Protein AF-A0A9X9SJI1-F1 (afdb_monomer_lite)

Structure (mmCIF, N/CA/C/O backbone):
data_AF-A0A9X9SJI1-F1
#
_entry.id   AF-A0A9X9SJI1-F1
#
loop_
_atom_site.group_PDB
_atom_site.id
_atom_site.type_symbol
_atom_site.label_atom_id
_atom_site.label_alt_id
_atom_site.label_comp_id
_atom_site.label_asym_id
_atom_site.label_entity_id
_atom_site.label_seq_id
_atom_site.pdbx_PDB_ins_code
_atom_site.Cartn_x
_atom_site.Cartn_y
_atom_site.Cartn_z
_atom_site.occupancy
_atom_site.B_iso_or_equiv
_atom_site.auth_seq_id
_atom_site.auth_comp_id
_atom_site.auth_asym_id
_atom_site.auth_atom_id
_atom_site.pdbx_PDB_model_num
ATOM 1 N N . MET A 1 1 ? -26.658 -1.418 5.200 1.00 47.97 1 MET A N 1
ATOM 2 C CA . MET A 1 1 ? -25.558 -1.871 6.078 1.00 47.97 1 MET A CA 1
ATOM 3 C C . MET A 1 1 ? -25.460 -0.944 7.272 1.00 47.97 1 MET A C 1
ATOM 5 O O . MET A 1 1 ? -25.385 0.266 7.085 1.00 47.97 1 MET A O 1
ATOM 9 N N . GLN A 1 2 ? -25.504 -1.499 8.479 1.00 49.06 2 GLN A N 1
ATOM 10 C CA . GLN A 1 2 ? -25.330 -0.760 9.727 1.00 49.06 2 GLN A CA 1
ATOM 11 C C . GLN A 1 2 ? -23.817 -0.600 9.954 1.00 49.06 2 GLN A C 1
ATOM 13 O O . GLN A 1 2 ? -23.117 -1.584 10.154 1.00 49.06 2 GLN A O 1
ATOM 18 N N . LYS A 1 3 ? -23.286 0.622 9.805 1.00 64.31 3 LYS A N 1
ATOM 19 C CA . LYS A 1 3 ? -21.830 0.906 9.805 1.00 64.31 3 LYS A CA 1
ATOM 20 C C . LYS A 1 3 ? -21.277 1.299 11.188 1.00 64.31 3 LYS A C 1
ATOM 22 O O . LYS A 1 3 ? -20.188 1.856 11.298 1.00 64.31 3 LYS A O 1
ATOM 27 N N . GLY A 1 4 ? -22.047 1.041 12.241 1.00 68.75 4 GLY A N 1
ATOM 28 C CA . GLY A 1 4 ? -21.739 1.417 13.616 1.00 68.75 4 GLY A CA 1
ATOM 29 C C . GLY A 1 4 ? -22.761 0.831 14.581 1.00 68.75 4 GLY A C 1
ATOM 30 O O . GLY A 1 4 ? -23.809 0.336 14.162 1.00 68.75 4 GLY A O 1
ATOM 31 N N . PHE A 1 5 ? -22.447 0.891 15.867 1.00 75.81 5 PHE A N 1
ATOM 32 C CA . PHE A 1 5 ? -23.329 0.445 16.939 1.00 75.81 5 PHE A CA 1
ATOM 33 C C . PHE A 1 5 ? -23.325 1.460 18.081 1.00 75.81 5 PHE A C 1
ATOM 35 O O . PHE A 1 5 ? -22.399 2.262 18.234 1.00 75.81 5 PHE A O 1
ATOM 42 N N . THR A 1 6 ? -24.375 1.407 18.891 1.00 76.38 6 THR A N 1
ATOM 43 C CA . THR A 1 6 ? -24.543 2.249 20.072 1.00 76.38 6 THR A CA 1
ATOM 44 C C . THR A 1 6 ? -24.959 1.361 21.227 1.00 76.38 6 THR A C 1
ATOM 46 O O . THR A 1 6 ? -25.867 0.544 21.081 1.00 76.38 6 THR A O 1
ATOM 49 N N . TYR A 1 7 ? -24.298 1.531 22.366 1.00 75.69 7 TYR A N 1
ATOM 50 C CA . TYR A 1 7 ? -24.696 0.909 23.618 1.00 75.69 7 TYR A CA 1
ATOM 51 C C . TYR A 1 7 ? -25.222 1.979 24.565 1.00 75.69 7 TYR A C 1
ATOM 53 O O . TYR A 1 7 ? -24.659 3.069 24.651 1.00 75.69 7 TYR A O 1
ATOM 61 N N . PHE A 1 8 ? -26.286 1.643 25.287 1.00 78.25 8 PHE A N 1
ATOM 62 C CA . PHE A 1 8 ? -26.723 2.390 26.457 1.00 78.25 8 PHE A CA 1
ATOM 63 C C . PHE A 1 8 ? -26.203 1.636 27.674 1.00 78.25 8 PHE A C 1
ATOM 65 O O . PHE A 1 8 ? -26.562 0.482 27.887 1.00 78.25 8 PHE A O 1
ATOM 72 N N . VAL A 1 9 ? -25.300 2.269 28.411 1.00 83.00 9 VAL A N 1
ATOM 73 C CA . VAL A 1 9 ? -24.585 1.681 29.546 1.00 83.00 9 VAL A CA 1
ATOM 74 C C . VAL A 1 9 ? -24.837 2.571 30.753 1.00 83.00 9 VAL A C 1
ATOM 76 O O . VAL A 1 9 ? -24.982 3.785 30.594 1.00 83.00 9 VAL A O 1
ATOM 79 N N . ASP A 1 10 ? -24.909 1.977 31.941 1.00 86.38 10 ASP A N 1
ATOM 80 C CA . ASP A 1 10 ? -25.084 2.728 33.180 1.00 86.38 10 ASP A CA 1
ATOM 81 C C . ASP A 1 10 ? -23.924 3.737 33.357 1.00 86.38 10 ASP A C 1
ATOM 83 O O . ASP A 1 10 ? -22.761 3.330 33.441 1.00 86.38 10 ASP A O 1
ATOM 87 N N . PRO A 1 11 ? -24.206 5.055 33.406 1.00 84.50 11 PRO A N 1
ATOM 88 C CA . PRO A 1 11 ? -23.174 6.085 33.515 1.00 84.50 11 PRO A CA 1
ATOM 89 C C . PRO A 1 11 ? -22.473 6.092 34.883 1.00 84.50 11 PRO A C 1
ATOM 91 O O . PRO A 1 11 ? -21.466 6.780 35.057 1.00 84.50 11 PRO A O 1
ATOM 94 N N . SER A 1 12 ? -22.994 5.353 35.869 1.00 89.31 12 SER A N 1
ATOM 95 C CA . SER A 1 12 ? -22.342 5.154 37.161 1.00 89.31 12 SER A CA 1
ATOM 96 C C . SER A 1 12 ? -21.184 4.159 37.095 1.00 89.31 12 SER A C 1
ATOM 98 O O . SER A 1 12 ? -20.347 4.181 37.997 1.00 89.31 12 SER A O 1
ATOM 100 N N . LEU A 1 13 ? -21.072 3.352 36.036 1.00 92.00 13 LEU A N 1
ATOM 101 C CA . LEU A 1 13 ? -19.957 2.432 35.826 1.00 92.00 13 LEU A CA 1
ATOM 102 C C . LEU A 1 13 ? -18.754 3.142 35.201 1.00 92.00 13 LEU A C 1
ATOM 104 O O . LEU A 1 13 ? -18.867 4.162 34.519 1.00 92.00 13 LEU A O 1
ATOM 108 N N . THR A 1 14 ? -17.574 2.585 35.430 1.00 93.00 14 THR A N 1
ATOM 109 C CA . THR A 1 14 ? -16.367 2.857 34.644 1.00 93.00 14 THR A CA 1
ATOM 110 C C . THR A 1 14 ? -16.346 2.012 33.373 1.00 93.00 14 THR A C 1
ATOM 112 O O . THR A 1 14 ? -17.019 0.983 33.282 1.00 93.00 14 THR A O 1
ATOM 115 N N . TRP A 1 15 ? -15.547 2.403 32.376 1.00 89.12 15 TRP A N 1
ATOM 116 C CA . TRP A 1 15 ? -15.376 1.586 31.168 1.00 89.12 15 TRP A CA 1
ATOM 117 C C . TRP A 1 15 ? -14.847 0.182 31.465 1.00 89.12 15 TRP A C 1
ATOM 119 O O . TRP A 1 15 ? -15.203 -0.755 30.751 1.00 89.12 15 TRP A O 1
ATOM 129 N N . LYS A 1 16 ? -14.019 0.023 32.504 1.00 92.69 16 LYS A N 1
ATOM 130 C CA . LYS A 1 16 ? -13.564 -1.291 32.962 1.00 92.69 16 LYS A CA 1
ATOM 131 C C . LYS A 1 16 ? -14.721 -2.133 33.496 1.00 92.69 16 LYS A C 1
ATOM 133 O O . LYS A 1 16 ? -14.910 -3.245 33.013 1.00 92.69 16 LYS A O 1
ATOM 138 N N . GLU A 1 17 ? -15.501 -1.592 34.430 1.00 94.56 17 GLU A N 1
ATOM 139 C CA . GLU A 1 17 ? -16.652 -2.290 35.021 1.00 94.56 17 GLU A CA 1
ATOM 140 C C . GLU A 1 17 ? -17.672 -2.671 33.941 1.00 94.56 17 GLU A C 1
ATOM 142 O O . GLU A 1 17 ? -18.094 -3.818 33.871 1.00 94.56 17 GLU A O 1
ATOM 147 N N . ALA A 1 18 ? -17.976 -1.764 33.008 1.00 90.69 18 ALA A N 1
ATOM 148 C CA . ALA A 1 18 ? -18.882 -2.058 31.901 1.00 90.69 18 ALA A CA 1
ATOM 149 C C . ALA A 1 18 ? -18.399 -3.233 31.025 1.00 90.69 18 ALA A C 1
ATOM 151 O O . ALA A 1 18 ? -19.201 -4.075 30.624 1.00 90.69 18 ALA A O 1
ATOM 152 N N . LYS A 1 19 ? -17.091 -3.317 30.727 1.00 90.50 19 LYS A N 1
ATOM 153 C CA . LYS A 1 19 ? -16.502 -4.445 29.975 1.00 90.50 19 LYS A CA 1
ATOM 154 C C . LYS A 1 19 ? -16.572 -5.752 30.767 1.00 90.50 19 LYS A C 1
ATOM 156 O O . LYS A 1 19 ? -16.867 -6.793 30.185 1.00 90.50 19 LYS A O 1
ATOM 161 N N . GLU A 1 20 ? -16.315 -5.698 32.073 1.00 93.50 20 GLU A N 1
ATOM 162 C CA 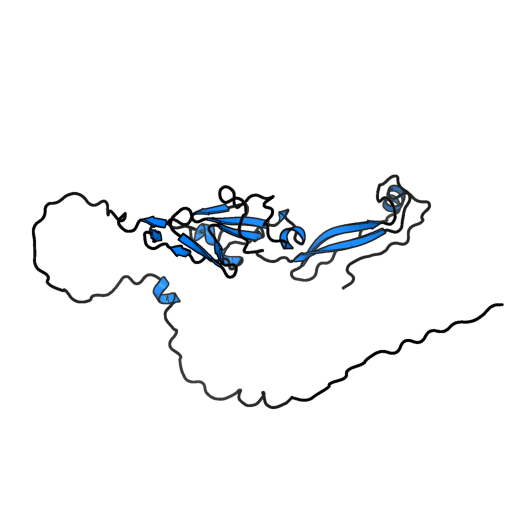. GLU A 1 20 ? -16.415 -6.850 32.979 1.00 93.50 20 GLU A CA 1
ATOM 163 C C . GLU A 1 20 ? -17.864 -7.351 33.111 1.00 93.50 20 GLU A C 1
ATOM 165 O O . GLU A 1 20 ? -18.088 -8.558 33.190 1.00 93.50 20 GLU A O 1
ATOM 170 N N . GLU A 1 21 ? -18.850 -6.455 33.017 1.00 92.00 21 GLU A N 1
ATOM 171 C CA . GLU A 1 21 ? -20.283 -6.779 32.967 1.00 92.00 21 GLU A CA 1
ATOM 172 C C . GLU A 1 21 ? -20.773 -7.255 31.584 1.00 92.00 21 GLU A C 1
ATOM 174 O O . GLU A 1 21 ? -21.951 -7.566 31.405 1.00 92.00 21 GLU A O 1
ATOM 179 N N . GLY A 1 22 ? -19.874 -7.374 30.601 1.00 87.81 22 GLY A N 1
ATOM 180 C CA . GLY A 1 22 ? -20.165 -7.982 29.300 1.00 87.81 22 GLY A CA 1
ATOM 181 C C . GLY A 1 22 ? -20.305 -7.002 28.135 1.00 87.81 22 GLY A C 1
ATOM 182 O O . GLY A 1 22 ? -20.659 -7.428 27.030 1.00 87.81 22 GLY A O 1
ATOM 183 N N . LEU A 1 23 ? -19.992 -5.714 28.324 1.00 88.06 23 LEU A N 1
ATOM 184 C CA . LEU A 1 23 ? -19.880 -4.770 27.214 1.00 88.06 23 LEU A CA 1
ATOM 185 C C . LEU A 1 23 ? -18.747 -5.203 26.276 1.00 88.06 23 LEU A C 1
ATOM 187 O O . LEU A 1 23 ? -17.562 -5.019 26.556 1.00 88.06 23 LEU A O 1
ATOM 191 N N . THR A 1 24 ? -19.120 -5.744 25.122 1.00 86.50 24 THR A N 1
ATOM 192 C CA . THR A 1 24 ? -18.182 -6.218 24.102 1.00 86.50 24 THR A CA 1
ATOM 193 C C . THR A 1 24 ? -18.410 -5.487 22.788 1.00 86.50 24 THR A C 1
ATOM 195 O O . THR A 1 24 ? -19.523 -5.076 22.459 1.00 86.50 24 THR A O 1
ATOM 198 N N . SER A 1 25 ? -17.345 -5.284 22.013 1.00 85.00 25 SER A N 1
ATOM 199 C CA . SER A 1 25 ? -17.510 -4.794 20.641 1.00 85.00 25 SER A CA 1
ATOM 200 C C . SER A 1 25 ? -18.155 -5.894 19.792 1.00 85.00 25 SER A C 1
ATOM 202 O O . SER A 1 25 ? -17.766 -7.055 19.931 1.00 85.00 25 SER A O 1
ATOM 204 N N . PRO A 1 26 ? -19.115 -5.567 18.913 1.00 86.00 26 PRO A N 1
ATOM 205 C CA . PRO A 1 26 ? -19.718 -6.556 18.041 1.00 86.00 26 PRO A CA 1
ATOM 206 C C . PRO A 1 26 ? -18.674 -7.122 17.079 1.00 86.00 26 PRO A C 1
ATOM 208 O O . PRO A 1 26 ? -17.704 -6.453 16.702 1.00 86.00 26 PRO A O 1
ATOM 211 N N . VAL A 1 27 ? -18.905 -8.365 16.663 1.00 87.62 27 VAL A N 1
ATOM 212 C CA . VAL A 1 27 ? -18.083 -9.028 15.652 1.00 87.62 27 VAL A CA 1
ATOM 213 C C . VAL A 1 27 ? -18.397 -8.398 14.290 1.00 87.62 27 VAL A C 1
ATOM 215 O O . VAL A 1 27 ? -19.553 -8.426 13.864 1.00 87.62 27 VAL A O 1
ATOM 218 N N . PRO A 1 28 ? -17.410 -7.807 13.601 1.00 87.12 28 PRO A N 1
ATOM 219 C CA . PRO A 1 28 ? -17.638 -7.186 12.307 1.00 87.12 28 PRO A CA 1
ATOM 220 C C . PRO A 1 28 ? -17.861 -8.252 11.230 1.00 87.12 28 PRO A C 1
ATOM 222 O O . PRO A 1 28 ? -17.154 -9.257 11.180 1.00 87.12 28 PRO A O 1
ATOM 225 N N . VAL A 1 29 ? -18.809 -7.996 10.330 1.00 86.19 29 VAL A N 1
ATOM 226 C CA . VAL A 1 29 ? -19.064 -8.821 9.142 1.00 86.19 29 VAL A CA 1
ATOM 227 C C . VAL A 1 29 ? -18.859 -7.925 7.918 1.00 86.19 29 VAL A C 1
ATOM 229 O O . VAL A 1 29 ? -19.766 -7.160 7.585 1.00 86.19 29 VAL A O 1
ATOM 232 N N . PRO A 1 30 ? -17.653 -7.901 7.318 1.00 84.31 30 PRO A N 1
ATOM 233 C CA . PRO A 1 30 ? -17.412 -7.118 6.114 1.00 84.31 30 PRO A CA 1
ATOM 234 C C . PRO A 1 30 ? -18.152 -7.719 4.914 1.00 84.31 30 PRO A C 1
ATOM 236 O O . PRO A 1 30 ? -18.283 -8.938 4.812 1.00 84.31 30 PRO A O 1
ATOM 239 N N . ASP A 1 31 ? -18.588 -6.858 3.997 1.00 84.69 31 ASP A N 1
ATOM 240 C CA . ASP A 1 31 ? -19.078 -7.288 2.688 1.00 84.69 31 ASP A CA 1
ATOM 241 C C . ASP A 1 31 ? -17.935 -7.796 1.803 1.00 84.69 31 ASP A C 1
ATOM 243 O O . ASP A 1 31 ? -16.755 -7.509 2.039 1.00 84.69 31 ASP A O 1
ATOM 247 N N . ASP A 1 32 ? -18.299 -8.481 0.720 1.00 84.12 32 ASP A N 1
ATOM 248 C CA . ASP A 1 32 ? -17.353 -8.889 -0.311 1.00 84.12 32 ASP A CA 1
ATOM 249 C C . ASP A 1 32 ? -16.552 -7.684 -0.824 1.00 84.12 32 ASP A C 1
ATOM 251 O O . ASP A 1 32 ? -17.091 -6.621 -1.136 1.00 84.12 32 ASP A O 1
ATOM 255 N N . ASN A 1 33 ? -15.242 -7.875 -0.961 1.00 84.44 33 ASN A N 1
ATOM 256 C CA . ASN A 1 33 ? -14.257 -6.857 -1.340 1.00 84.44 33 ASN A CA 1
ATOM 257 C C . ASN A 1 33 ? -13.943 -5.785 -0.286 1.00 84.44 33 ASN A C 1
ATOM 259 O O . ASN A 1 33 ? -13.174 -4.857 -0.569 1.00 84.44 33 ASN A O 1
ATOM 263 N N . TYR A 1 34 ? -14.481 -5.913 0.925 1.00 87.31 34 TYR A N 1
ATOM 264 C CA . TYR A 1 34 ? -14.137 -5.066 2.058 1.00 87.31 34 TYR A CA 1
ATOM 265 C C . TYR A 1 34 ? -13.522 -5.885 3.187 1.00 87.31 34 TYR A C 1
ATOM 267 O O . TYR A 1 34 ? -13.687 -7.097 3.296 1.00 87.31 34 TYR A O 1
ATOM 275 N N . GLU A 1 35 ? -12.768 -5.211 4.041 1.00 88.31 35 GLU A N 1
ATOM 276 C CA . GLU A 1 35 ? -12.213 -5.800 5.247 1.00 88.31 35 GLU A CA 1
ATOM 277 C C . GLU A 1 35 ? -12.355 -4.836 6.411 1.00 88.31 35 GLU A C 1
ATOM 279 O O . GLU A 1 35 ? -12.146 -3.628 6.276 1.00 88.31 35 GLU A O 1
ATOM 284 N N . PHE A 1 36 ? -12.729 -5.379 7.565 1.00 89.38 36 PHE A N 1
ATOM 285 C CA . PHE A 1 36 ? -12.733 -4.618 8.800 1.00 89.38 36 PHE A CA 1
ATOM 286 C C . PHE A 1 36 ? -11.295 -4.312 9.219 1.00 89.38 36 PHE A C 1
ATOM 288 O O . PHE A 1 36 ? -10.439 -5.201 9.217 1.00 89.38 36 PHE A O 1
ATOM 295 N N . ILE A 1 37 ? -11.047 -3.056 9.578 1.00 87.81 37 ILE A N 1
ATOM 296 C CA . ILE A 1 37 ? -9.753 -2.586 10.069 1.00 87.81 37 ILE A CA 1
ATOM 297 C C . ILE A 1 37 ? -9.813 -2.484 11.592 1.00 87.81 37 ILE A C 1
ATOM 299 O O . ILE A 1 37 ? -9.087 -3.186 12.291 1.00 87.81 37 ILE A O 1
ATOM 303 N N . GLU A 1 38 ? -10.687 -1.619 12.108 1.00 87.75 38 GLU A N 1
ATOM 304 C CA . GLU A 1 38 ? -10.787 -1.314 13.535 1.00 87.75 38 GLU A CA 1
ATOM 305 C C . GLU A 1 38 ? -12.102 -0.594 13.873 1.00 87.75 38 GLU A C 1
ATOM 307 O O . GLU A 1 38 ? -12.793 -0.064 12.998 1.00 87.75 38 GLU A O 1
ATOM 312 N N . TRP A 1 39 ? -12.421 -0.536 15.166 1.00 86.44 39 TRP A N 1
ATOM 313 C CA . TRP A 1 39 ? -13.441 0.361 15.700 1.00 86.44 39 TRP A CA 1
ATOM 314 C C . TRP A 1 39 ? -12.785 1.686 16.081 1.00 86.44 39 TRP A C 1
ATOM 316 O O . TRP A 1 39 ? -11.820 1.702 16.841 1.00 86.44 39 TRP A O 1
ATOM 326 N N . ARG A 1 40 ? -13.314 2.798 15.567 1.00 84.50 40 ARG A N 1
ATOM 327 C CA . ARG A 1 40 ? -12.852 4.150 15.894 1.00 84.50 40 ARG A CA 1
ATOM 328 C C . ARG A 1 40 ? -13.838 4.795 16.869 1.00 84.50 40 ARG A C 1
ATOM 330 O O . ARG A 1 40 ? -14.960 5.100 16.448 1.00 84.50 40 ARG A O 1
ATOM 337 N N . PRO A 1 41 ? -13.467 4.972 18.151 1.00 82.81 41 PRO A N 1
ATOM 338 C CA . PRO A 1 41 ? -14.341 5.598 19.129 1.00 82.81 41 PRO A CA 1
ATOM 339 C C . PRO A 1 41 ? -14.405 7.110 18.901 1.00 82.81 41 PRO A C 1
ATOM 341 O O . PRO A 1 41 ? -13.388 7.781 18.731 1.00 82.81 41 PRO A O 1
ATOM 344 N N . VAL A 1 42 ? -15.618 7.650 18.939 1.00 82.00 42 VAL A N 1
ATOM 345 C CA . VAL A 1 42 ? -15.903 9.081 19.040 1.00 82.00 42 VAL A CA 1
ATOM 346 C C . VAL A 1 42 ? -16.685 9.279 20.331 1.00 82.00 42 VAL A C 1
ATOM 348 O O . VAL A 1 42 ? -17.849 8.885 20.418 1.00 82.00 42 VAL A O 1
ATOM 351 N N . SER A 1 43 ? -16.037 9.853 21.342 1.00 79.19 43 SER A N 1
ATOM 352 C CA . SER A 1 43 ? -16.588 9.986 22.694 1.00 79.19 43 SER A CA 1
ATOM 353 C C . SER A 1 43 ? -16.777 11.446 23.085 1.00 79.19 43 SER A C 1
ATOM 355 O O . SER A 1 43 ? -15.904 12.281 22.855 1.00 79.19 43 SER A O 1
ATOM 357 N N . ILE A 1 44 ? -17.896 11.747 23.743 1.00 77.75 44 ILE A N 1
ATOM 358 C CA . ILE A 1 44 ? -18.093 12.990 24.498 1.00 77.75 44 ILE A CA 1
ATOM 359 C C . ILE A 1 44 ? -17.609 12.708 25.926 1.00 77.75 44 ILE A C 1
ATOM 361 O O . ILE A 1 44 ? -18.401 12.468 26.832 1.00 77.75 44 ILE A O 1
ATOM 365 N N . GLY A 1 45 ? -16.288 12.626 26.092 1.00 77.25 45 GLY A N 1
ATOM 366 C CA . GLY A 1 45 ? -15.625 12.181 27.320 1.00 77.25 45 GLY A CA 1
ATOM 367 C C . GLY A 1 45 ? -14.369 11.365 27.016 1.00 77.25 45 GLY A C 1
ATOM 368 O O . GLY A 1 45 ? -13.959 11.249 25.861 1.00 77.25 45 GLY A O 1
ATOM 369 N N . LYS A 1 46 ? -13.746 10.797 28.049 1.00 81.56 46 LYS A N 1
ATOM 370 C CA . LYS A 1 46 ? -12.592 9.906 27.886 1.00 81.56 46 LYS A CA 1
ATOM 371 C C . LYS A 1 46 ? -13.036 8.446 27.779 1.00 81.56 46 LYS A C 1
ATOM 373 O O . LYS A 1 46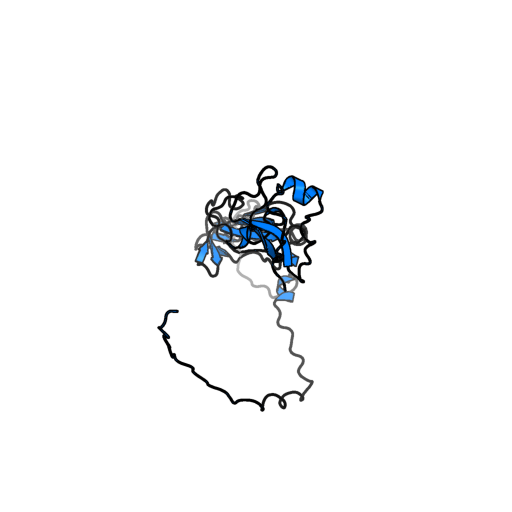 ? -13.985 8.024 28.441 1.00 81.56 46 LYS A O 1
ATOM 378 N N . PHE A 1 47 ? -12.317 7.683 26.961 1.00 81.38 47 PHE A N 1
ATOM 379 C CA . PHE A 1 47 ? -12.516 6.246 26.744 1.00 81.38 47 PHE A CA 1
ATOM 380 C C . PHE A 1 47 ? -11.372 5.441 27.385 1.00 81.38 47 PHE A C 1
ATOM 382 O O . PHE A 1 47 ? -10.704 4.638 26.739 1.00 81.38 47 PHE A O 1
ATOM 389 N N . GLU A 1 48 ? -11.093 5.725 28.656 1.00 87.44 48 GLU A N 1
ATOM 390 C CA . GLU A 1 48 ? -10.051 5.065 29.449 1.00 87.44 48 GLU A CA 1
ATOM 391 C C . GLU A 1 48 ? -10.704 4.201 30.531 1.00 87.44 48 GLU A C 1
ATOM 393 O O . GLU A 1 48 ? -11.759 4.549 31.053 1.00 87.44 48 GLU A O 1
ATOM 398 N N . ASP A 1 49 ? -10.078 3.084 30.895 1.00 88.31 49 ASP A N 1
ATOM 399 C CA . ASP A 1 49 ? -10.671 2.067 31.776 1.00 88.31 49 ASP A CA 1
ATOM 400 C C . ASP A 1 49 ? -11.154 2.602 33.138 1.00 88.31 49 ASP A C 1
ATOM 402 O O . ASP A 1 49 ? -12.153 2.112 33.657 1.00 88.31 49 ASP A O 1
ATOM 406 N N . GLY A 1 50 ? -10.474 3.604 33.706 1.00 90.81 50 GLY A N 1
ATOM 407 C CA . GLY A 1 50 ? -10.837 4.214 34.993 1.00 90.81 50 GLY A CA 1
ATOM 408 C C . GLY A 1 50 ? -11.856 5.355 34.908 1.00 90.81 50 GLY A C 1
ATOM 409 O O . GLY A 1 50 ? -12.294 5.858 35.940 1.00 90.81 50 GLY A O 1
ATOM 410 N N . GLU A 1 51 ? -12.225 5.782 33.703 1.00 90.06 51 GLU A N 1
ATOM 411 C CA . GLU A 1 51 ? -13.147 6.894 33.486 1.00 90.06 51 GLU A CA 1
ATOM 412 C C . GLU A 1 51 ? -14.593 6.389 33.467 1.00 90.06 51 GLU A C 1
ATOM 414 O O . GLU A 1 51 ? -14.870 5.254 33.061 1.00 90.06 51 GLU A O 1
ATOM 419 N N . LYS A 1 52 ? -15.528 7.235 33.915 1.00 90.69 52 LYS A N 1
ATOM 420 C CA . LYS A 1 52 ? -16.959 6.911 33.867 1.00 90.69 52 LYS A CA 1
ATOM 421 C C . LYS A 1 52 ? -17.428 6.758 32.427 1.00 90.69 52 LYS A C 1
ATOM 423 O O . LYS A 1 52 ? -16.958 7.459 31.524 1.00 90.69 52 LYS A O 1
ATOM 428 N N . VAL A 1 53 ? -18.376 5.847 32.225 1.00 87.56 53 VAL A N 1
ATOM 429 C CA . VAL A 1 53 ? -18.952 5.620 30.906 1.00 87.56 53 VAL A CA 1
ATOM 430 C C . VAL A 1 53 ? -19.614 6.905 30.420 1.00 87.56 53 VAL A C 1
ATOM 432 O O . VAL A 1 53 ? -20.423 7.530 31.103 1.00 87.56 53 VAL A O 1
ATOM 435 N N . SER A 1 54 ? -19.232 7.309 29.216 1.00 84.06 54 SER A N 1
ATOM 436 C CA . SER A 1 54 ? -19.727 8.505 28.546 1.00 84.06 54 SER A CA 1
ATOM 437 C C . SER A 1 54 ? -20.304 8.146 27.183 1.00 84.06 54 SER A C 1
ATOM 439 O O . SER A 1 54 ? -20.084 7.049 26.660 1.00 84.06 54 SER A O 1
ATOM 441 N N . THR A 1 55 ? -21.046 9.080 26.584 1.00 81.50 55 THR A N 1
ATOM 442 C CA . THR A 1 55 ? -21.614 8.868 25.247 1.00 81.50 55 THR A CA 1
ATOM 443 C C . THR A 1 55 ? -20.483 8.618 24.256 1.00 81.50 55 THR A C 1
ATOM 445 O O . THR A 1 55 ? -19.683 9.512 23.985 1.00 81.50 55 THR A O 1
ATOM 448 N N . THR A 1 56 ? -20.422 7.397 23.725 1.00 80.06 56 THR A N 1
ATOM 449 C CA . THR A 1 56 ? -19.401 6.962 22.770 1.00 80.06 56 THR A CA 1
ATOM 450 C C . THR A 1 56 ? -20.057 6.282 21.585 1.00 80.06 56 THR A C 1
ATOM 452 O O . THR A 1 56 ? -20.835 5.342 21.741 1.00 80.06 56 THR A O 1
ATOM 455 N N . ILE A 1 57 ? -19.709 6.743 20.390 1.00 80.81 57 ILE A N 1
ATOM 456 C CA . ILE A 1 57 ? -20.078 6.118 19.127 1.00 80.81 57 ILE A CA 1
ATOM 457 C C . ILE A 1 57 ? -18.841 5.402 18.606 1.00 80.81 57 ILE A C 1
ATOM 459 O O . ILE A 1 57 ? -17.818 6.030 18.350 1.00 80.81 57 ILE A O 1
ATOM 463 N N . ASN A 1 58 ? -18.935 4.089 18.426 1.00 82.44 58 ASN A N 1
ATOM 464 C CA . ASN A 1 58 ? -17.881 3.319 17.779 1.00 82.44 58 ASN A CA 1
ATOM 465 C C . ASN A 1 58 ? -18.226 3.160 16.300 1.00 82.44 58 ASN A C 1
ATOM 467 O O . ASN A 1 58 ? -19.212 2.510 15.939 1.00 82.44 58 ASN A O 1
ATOM 471 N N . LEU A 1 59 ? -17.417 3.776 15.441 1.00 84.25 59 LEU A N 1
ATOM 472 C CA . LEU A 1 59 ? -17.573 3.699 13.993 1.00 84.25 59 LEU A CA 1
ATOM 473 C C . LEU A 1 59 ? -16.678 2.597 13.435 1.00 84.25 59 LEU A C 1
ATOM 475 O O . LEU A 1 59 ? -15.496 2.525 13.774 1.00 84.25 59 LEU A O 1
ATOM 479 N N . ALA A 1 60 ? -17.228 1.742 12.575 1.00 85.50 60 ALA A N 1
ATOM 480 C CA . ALA A 1 60 ? -16.434 0.717 11.911 1.00 85.50 60 ALA A CA 1
ATOM 481 C C . ALA A 1 60 ? -15.577 1.357 10.816 1.00 85.50 60 ALA A C 1
ATOM 483 O O . ALA A 1 60 ? -16.107 1.997 9.903 1.00 85.50 60 ALA A O 1
ATOM 484 N N . ALA A 1 61 ? -14.265 1.147 10.868 1.00 85.56 61 ALA A N 1
ATOM 485 C CA . ALA A 1 61 ? -13.380 1.447 9.756 1.00 85.56 61 ALA A CA 1
ATOM 486 C C . ALA A 1 61 ? -13.269 0.218 8.848 1.00 85.56 61 ALA A C 1
ATOM 488 O O . ALA A 1 61 ? -12.849 -0.854 9.286 1.00 85.56 61 ALA A O 1
ATOM 489 N N . PHE A 1 62 ? -13.624 0.392 7.576 1.00 85.56 62 PHE A N 1
ATOM 490 C CA . PHE A 1 62 ? -13.465 -0.623 6.540 1.00 85.56 62 PHE A CA 1
ATOM 491 C C . PHE A 1 62 ? -12.515 -0.122 5.457 1.00 85.56 62 PHE A C 1
ATOM 493 O O . PHE A 1 62 ? -12.633 1.019 5.011 1.00 85.56 62 PHE A O 1
ATOM 500 N N . GLY A 1 63 ? -11.616 -0.998 5.017 1.00 84.00 63 GLY A N 1
ATOM 501 C CA . GLY A 1 63 ? -10.815 -0.815 3.810 1.00 84.00 63 GLY A CA 1
ATOM 502 C C . GLY A 1 63 ? -11.340 -1.702 2.688 1.00 84.00 63 GLY A C 1
ATOM 503 O O . GLY A 1 63 ? -12.049 -2.673 2.944 1.00 84.00 63 GLY A O 1
ATOM 504 N N . SER A 1 64 ? -10.989 -1.399 1.439 1.00 83.88 64 SER A N 1
ATOM 505 C CA . SER A 1 64 ? -11.158 -2.380 0.360 1.00 83.88 64 SER A CA 1
ATOM 506 C C . SER A 1 64 ? -10.063 -3.446 0.416 1.00 83.88 64 SER A C 1
ATOM 508 O O . SER A 1 64 ? -8.941 -3.185 0.860 1.00 83.88 64 SER A O 1
ATOM 510 N N . THR A 1 65 ? -10.374 -4.624 -0.116 1.00 88.12 65 THR A N 1
ATOM 511 C CA . THR A 1 65 ? -9.426 -5.718 -0.353 1.00 88.12 65 THR A CA 1
ATOM 512 C C . THR A 1 65 ? -8.737 -5.595 -1.715 1.00 88.12 65 THR A C 1
ATOM 514 O O . THR A 1 65 ? -8.378 -6.615 -2.310 1.00 88.12 65 THR A O 1
ATOM 517 N N . ALA A 1 66 ? -8.610 -4.373 -2.247 1.00 89.75 66 ALA A N 1
ATOM 518 C CA . ALA A 1 66 ? -8.042 -4.142 -3.569 1.00 89.75 66 ALA A CA 1
ATOM 519 C C . ALA A 1 66 ? -6.648 -4.785 -3.689 1.00 89.75 66 ALA A C 1
ATOM 521 O O . ALA A 1 66 ? -5.853 -4.727 -2.749 1.00 89.75 66 ALA A O 1
ATOM 522 N N . PRO A 1 67 ? -6.321 -5.396 -4.839 1.00 92.50 67 PRO A N 1
ATOM 523 C CA . PRO A 1 67 ? -5.035 -6.064 -5.014 1.00 92.50 67 PRO A CA 1
ATOM 524 C C . PRO A 1 67 ? -3.857 -5.080 -5.013 1.00 92.50 67 PRO A C 1
ATOM 526 O O . PRO A 1 67 ? -2.733 -5.462 -4.687 1.00 92.50 67 PRO A O 1
ATOM 529 N N . TYR A 1 68 ? -4.103 -3.811 -5.350 1.00 92.38 68 TYR A N 1
ATOM 530 C CA . TYR A 1 68 ? -3.124 -2.738 -5.244 1.00 92.38 68 TYR A CA 1
ATOM 531 C C . TYR A 1 68 ? -3.782 -1.364 -5.042 1.00 92.38 68 TYR A C 1
ATOM 533 O O . TYR A 1 68 ? -4.969 -1.185 -5.315 1.00 92.38 68 TYR A O 1
ATOM 541 N N . LEU A 1 69 ? -2.981 -0.388 -4.609 1.00 90.12 69 LEU A N 1
ATOM 542 C CA . LEU A 1 69 ? -3.304 1.039 -4.544 1.00 90.12 69 LEU A CA 1
ATOM 543 C C . LEU A 1 69 ? -2.239 1.833 -5.316 1.00 90.12 69 LEU A C 1
ATOM 545 O O . LEU A 1 69 ? -1.052 1.503 -5.250 1.00 90.12 69 LEU A O 1
ATOM 549 N N . GLY A 1 70 ? -2.640 2.891 -6.020 1.00 82.81 70 GLY A N 1
ATOM 550 C CA . GLY A 1 70 ? -1.740 3.709 -6.842 1.00 82.81 70 GLY A CA 1
ATOM 551 C C . GLY A 1 70 ? -2.108 3.714 -8.332 1.00 82.81 70 GLY A C 1
ATOM 552 O O . GLY A 1 70 ? -3.196 3.256 -8.692 1.00 82.81 70 GLY A O 1
ATOM 553 N N . PRO A 1 71 ? -1.214 4.213 -9.207 1.00 90.12 71 PRO A N 1
ATOM 554 C CA . PRO A 1 71 ? 0.167 4.639 -8.928 1.00 90.12 71 PRO A CA 1
ATOM 555 C C . PRO A 1 71 ? 0.286 5.985 -8.187 1.00 90.12 71 PRO A C 1
ATOM 557 O O . PRO A 1 71 ? -0.628 6.803 -8.234 1.00 90.12 71 PRO A O 1
ATOM 560 N N . TYR A 1 72 ? 1.435 6.233 -7.549 1.00 90.62 72 TYR A N 1
ATOM 561 C CA . TYR A 1 72 ? 1.860 7.567 -7.092 1.00 90.62 72 TYR A CA 1
ATOM 562 C C . TYR A 1 72 ? 3.356 7.810 -7.364 1.00 90.62 72 TYR A C 1
ATOM 564 O O . TYR A 1 72 ? 4.118 6.863 -7.577 1.00 90.62 72 TYR A O 1
ATOM 572 N N . THR A 1 73 ? 3.771 9.078 -7.355 1.00 91.56 73 THR A N 1
ATOM 573 C CA . THR A 1 73 ? 5.175 9.492 -7.504 1.00 91.56 73 THR A CA 1
ATOM 574 C C . THR A 1 73 ? 5.806 9.679 -6.128 1.00 91.56 73 THR A C 1
ATOM 576 O O . THR A 1 73 ? 5.314 10.475 -5.326 1.00 91.56 73 THR A O 1
ATOM 579 N N . ALA A 1 74 ? 6.904 8.974 -5.858 1.00 91.25 74 ALA A N 1
ATOM 580 C CA . ALA A 1 74 ? 7.630 9.119 -4.599 1.00 91.25 74 ALA A CA 1
ATOM 581 C C . ALA A 1 74 ? 8.310 10.490 -4.485 1.00 91.25 74 ALA A C 1
ATOM 583 O O . ALA A 1 74 ? 8.903 10.973 -5.451 1.00 91.25 74 ALA A O 1
ATOM 584 N N . THR A 1 75 ? 8.282 11.081 -3.291 1.00 90.94 75 THR A N 1
ATOM 585 C CA . THR A 1 75 ? 8.955 12.358 -3.003 1.00 90.94 75 THR A CA 1
ATOM 586 C C . THR A 1 75 ? 10.470 12.185 -2.984 1.00 90.94 75 THR A C 1
ATOM 588 O O . THR A 1 75 ? 11.211 13.014 -3.514 1.00 90.94 75 THR A O 1
ATOM 591 N N . ASN A 1 76 ? 10.940 11.092 -2.375 1.00 91.44 76 ASN A N 1
ATOM 592 C CA . ASN A 1 76 ? 12.356 10.764 -2.306 1.00 91.44 76 ASN A CA 1
ATOM 593 C C . ASN A 1 76 ? 12.728 9.805 -3.442 1.00 91.44 76 ASN A C 1
ATOM 595 O O . ASN A 1 76 ? 12.405 8.619 -3.408 1.00 91.44 76 ASN A O 1
ATOM 599 N N . PHE A 1 77 ? 13.445 10.321 -4.439 1.00 89.94 77 PHE A N 1
ATOM 600 C CA . PHE A 1 77 ? 13.918 9.525 -5.570 1.00 89.94 77 PHE A CA 1
ATOM 601 C C . PHE A 1 77 ? 14.863 8.382 -5.152 1.00 89.94 77 PHE A C 1
ATOM 603 O O . PHE A 1 77 ? 14.813 7.298 -5.737 1.00 89.94 77 PHE A O 1
ATOM 610 N N . ASP A 1 78 ? 15.707 8.604 -4.141 1.00 91.00 78 ASP A N 1
ATOM 611 C CA . ASP A 1 78 ? 16.716 7.632 -3.705 1.00 91.00 78 ASP A CA 1
ATOM 612 C C . ASP A 1 78 ? 16.112 6.507 -2.858 1.00 91.00 78 ASP A C 1
ATOM 614 O O . ASP A 1 78 ? 16.604 5.376 -2.889 1.00 91.00 78 ASP A O 1
ATOM 618 N N . ASN A 1 79 ? 15.011 6.797 -2.158 1.00 93.25 79 ASN A N 1
ATOM 619 C CA . ASN A 1 79 ? 14.250 5.835 -1.366 1.00 93.25 79 ASN A CA 1
ATOM 620 C C . ASN A 1 79 ? 12.745 5.890 -1.698 1.00 93.25 79 ASN A C 1
ATOM 622 O O . ASN A 1 79 ? 11.948 6.368 -0.889 1.00 93.25 79 ASN A O 1
ATOM 626 N N . PRO A 1 80 ? 12.325 5.395 -2.875 1.00 92.44 80 PRO A N 1
ATOM 627 C CA . PRO A 1 80 ? 10.939 5.516 -3.323 1.00 92.44 80 PRO A CA 1
ATOM 628 C C . PRO A 1 80 ? 9.962 4.593 -2.577 1.00 92.44 80 PRO A C 1
ATOM 630 O O . PRO A 1 80 ? 8.752 4.729 -2.724 1.00 92.44 80 PRO A O 1
ATOM 633 N N . THR A 1 81 ? 10.459 3.639 -1.787 1.00 93.12 81 THR A N 1
ATOM 634 C CA . THR A 1 81 ? 9.642 2.729 -0.970 1.00 93.12 81 THR A CA 1
ATOM 635 C C . THR A 1 81 ? 9.495 3.208 0.475 1.00 93.12 81 THR A C 1
ATOM 637 O O . THR A 1 81 ? 9.063 2.432 1.322 1.00 93.12 81 THR A O 1
ATOM 640 N N . ASP A 1 82 ? 9.866 4.458 0.785 1.00 91.44 82 ASP A N 1
ATOM 641 C CA . ASP A 1 82 ? 9.780 5.000 2.143 1.00 91.44 82 ASP A CA 1
ATOM 642 C C . ASP A 1 82 ? 8.354 4.849 2.709 1.00 91.44 82 ASP A C 1
ATOM 644 O O . ASP A 1 82 ? 7.388 5.349 2.114 1.00 91.44 82 ASP A O 1
ATOM 648 N N . PRO A 1 83 ? 8.177 4.175 3.862 1.00 87.69 83 PRO A N 1
ATOM 649 C CA . PRO A 1 83 ? 6.861 4.015 4.446 1.00 87.69 83 PRO A CA 1
ATOM 650 C C . PRO A 1 83 ? 6.207 5.339 4.871 1.00 87.69 83 PRO A C 1
ATOM 652 O O . PRO A 1 83 ? 4.978 5.387 4.986 1.00 87.69 83 PRO A O 1
ATOM 655 N N . ASN A 1 84 ? 7.003 6.389 5.080 1.00 88.19 84 ASN A N 1
ATOM 656 C CA . ASN A 1 84 ? 6.562 7.714 5.505 1.00 88.19 84 ASN A CA 1
ATOM 657 C C . ASN A 1 84 ? 6.604 8.747 4.367 1.00 88.19 84 ASN A C 1
ATOM 659 O O . ASN A 1 84 ? 6.615 9.947 4.645 1.00 88.19 84 ASN A O 1
ATOM 663 N N . ASP A 1 85 ? 6.643 8.311 3.100 1.00 88.56 85 ASP A N 1
ATOM 664 C CA . ASP A 1 85 ? 6.607 9.235 1.963 1.00 88.56 85 ASP A CA 1
ATOM 665 C C . ASP A 1 85 ? 5.350 10.130 2.039 1.00 88.56 85 ASP A C 1
ATOM 667 O O . ASP A 1 85 ? 4.232 9.605 2.076 1.00 88.56 85 ASP A O 1
ATOM 671 N N . PRO A 1 86 ? 5.485 11.469 2.046 1.00 87.50 86 PRO A N 1
ATOM 672 C CA . PRO A 1 86 ? 4.333 12.364 2.126 1.00 87.50 86 PRO A CA 1
ATOM 673 C C . PRO A 1 86 ? 3.411 12.282 0.899 1.00 87.50 86 PRO A C 1
ATOM 675 O O . PRO A 1 86 ? 2.232 12.608 1.012 1.00 87.50 86 PRO A O 1
ATOM 678 N N . ASN A 1 87 ? 3.909 11.812 -0.251 1.00 87.88 87 ASN A N 1
ATOM 679 C CA . ASN A 1 87 ? 3.121 11.593 -1.468 1.00 87.88 87 ASN A CA 1
ATOM 680 C C . ASN A 1 87 ? 2.480 10.200 -1.534 1.00 87.88 87 ASN A C 1
ATOM 682 O O . ASN A 1 87 ? 1.863 9.855 -2.548 1.00 87.88 87 ASN A O 1
ATOM 686 N N . ARG A 1 88 ? 2.630 9.373 -0.491 1.00 85.56 88 ARG A N 1
ATOM 687 C CA . ARG A 1 88 ? 2.024 8.042 -0.453 1.00 85.56 88 ARG A CA 1
ATOM 688 C C . ARG A 1 88 ? 0.522 8.151 -0.690 1.00 85.56 88 ARG A C 1
ATOM 690 O O . ARG A 1 88 ? -0.134 9.046 -0.162 1.00 85.56 88 ARG A O 1
ATOM 697 N N . HIS A 1 89 ? -0.011 7.251 -1.520 1.00 78.50 89 HIS A N 1
ATOM 698 C CA . HIS A 1 89 ? -1.386 7.341 -2.014 1.00 78.50 89 HIS A CA 1
ATOM 699 C C . HIS A 1 89 ? -2.377 7.640 -0.867 1.00 78.50 89 HIS A C 1
ATOM 701 O O . HIS A 1 89 ? -2.400 6.865 0.088 1.00 78.50 89 HIS A O 1
ATOM 707 N N . PRO A 1 90 ? -3.227 8.686 -0.941 1.00 72.94 90 PRO A N 1
ATOM 708 C CA . PRO A 1 90 ? -4.066 9.115 0.187 1.00 72.94 90 PRO A CA 1
ATOM 709 C C . PRO A 1 90 ? -4.938 8.000 0.774 1.00 72.94 90 PRO A C 1
ATOM 711 O O . PRO A 1 90 ? -5.078 7.883 1.991 1.00 72.94 90 PRO A O 1
ATOM 714 N N . ASN A 1 91 ? -5.454 7.114 -0.087 1.00 72.44 91 ASN A N 1
ATOM 715 C CA . ASN A 1 91 ? -6.26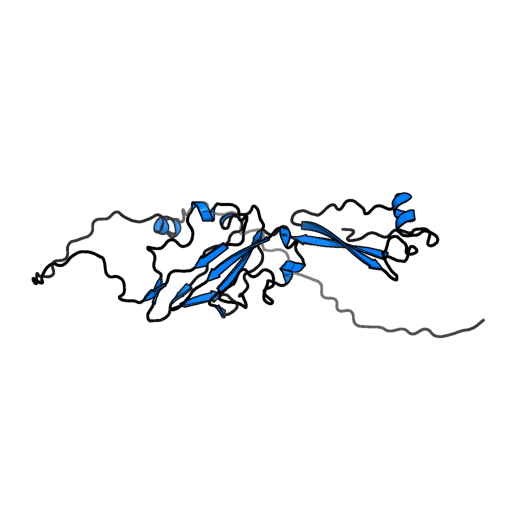1 5.976 0.359 1.00 72.44 91 ASN A CA 1
ATOM 716 C C . ASN A 1 91 ? -5.476 4.975 1.219 1.00 72.44 91 ASN A C 1
ATOM 718 O O . ASN A 1 91 ? -6.103 4.178 1.900 1.00 72.44 91 ASN A O 1
ATOM 722 N N . TYR A 1 92 ? -4.141 4.994 1.236 1.00 72.44 92 TYR A N 1
ATOM 723 C CA . TYR A 1 92 ? -3.322 4.079 2.036 1.00 72.44 92 TYR A CA 1
ATOM 724 C C . TYR A 1 92 ? -3.737 4.045 3.512 1.00 72.44 92 TYR A C 1
ATOM 726 O O . TYR A 1 92 ? -3.798 2.969 4.096 1.00 72.44 92 TYR A O 1
ATOM 734 N N . TYR A 1 93 ? -4.110 5.195 4.085 1.00 70.19 93 TYR A N 1
ATOM 735 C CA . TYR A 1 93 ? -4.584 5.306 5.472 1.00 70.19 93 TYR A CA 1
ATOM 736 C C . TYR A 1 93 ? -6.068 4.941 5.659 1.00 70.19 93 TYR A C 1
ATOM 738 O O . TYR A 1 93 ? -6.555 4.827 6.785 1.00 70.19 93 TYR A O 1
ATOM 746 N N . TRP A 1 94 ? -6.805 4.777 4.560 1.00 73.56 94 TRP A N 1
ATOM 747 C CA . TRP A 1 94 ? -8.166 4.237 4.546 1.00 73.56 94 TRP A CA 1
ATOM 748 C C . TRP A 1 94 ? -8.189 2.714 4.354 1.00 73.56 94 TRP A C 1
ATOM 750 O O . TRP A 1 94 ? -9.222 2.094 4.589 1.00 73.56 94 TRP A O 1
ATOM 760 N N . HIS A 1 95 ? -7.059 2.109 3.982 1.00 82.62 95 HIS A N 1
ATOM 761 C CA . HIS A 1 95 ? -6.831 0.663 4.008 1.00 82.62 95 HIS A CA 1
ATOM 762 C C . HIS A 1 95 ? -5.995 0.276 5.234 1.00 82.62 95 HIS A C 1
ATOM 764 O O . HIS A 1 95 ? -5.550 1.146 5.975 1.00 82.62 95 HIS A O 1
ATOM 770 N N . ASP A 1 96 ? -5.788 -1.025 5.464 1.00 85.19 96 ASP A N 1
ATOM 771 C CA . ASP A 1 96 ? -4.843 -1.511 6.477 1.00 85.19 96 ASP A CA 1
ATOM 772 C C . ASP A 1 96 ? -3.406 -1.463 5.918 1.00 85.19 96 ASP A C 1
ATOM 774 O O . ASP A 1 96 ? -3.048 -2.317 5.096 1.00 85.19 96 ASP A O 1
ATOM 778 N N . PRO A 1 97 ? -2.549 -0.526 6.373 1.00 82.75 97 PRO A N 1
ATOM 779 C CA . PRO A 1 97 ? -1.179 -0.365 5.883 1.00 82.75 97 PRO A CA 1
ATOM 780 C C . PRO A 1 97 ? -0.346 -1.647 5.969 1.00 82.75 97 PRO A C 1
ATOM 782 O O . PRO A 1 97 ? 0.515 -1.901 5.129 1.00 82.75 97 PRO A O 1
ATOM 785 N N . LYS A 1 98 ? -0.611 -2.498 6.970 1.00 87.56 98 LYS A N 1
ATOM 786 C CA . LYS A 1 98 ? 0.179 -3.710 7.238 1.00 87.56 98 LYS A CA 1
ATOM 787 C C . LYS A 1 98 ? 0.009 -4.770 6.154 1.00 87.56 98 LYS A C 1
ATOM 789 O O . LYS A 1 98 ? 0.857 -5.663 6.039 1.00 87.56 98 LYS A O 1
ATOM 794 N N . LYS A 1 99 ? -1.068 -4.678 5.371 1.00 90.94 99 LYS A N 1
ATOM 795 C CA . LYS A 1 99 ? -1.405 -5.612 4.295 1.00 90.94 99 LYS A CA 1
ATOM 796 C C . LYS A 1 99 ? -0.816 -5.222 2.952 1.00 90.94 99 LYS A C 1
ATOM 798 O O . LYS A 1 99 ? -0.962 -6.005 2.026 1.00 90.94 99 LYS A O 1
ATOM 803 N N . TYR A 1 100 ? -0.135 -4.086 2.831 1.00 92.00 100 TYR A N 1
ATOM 804 C CA . TYR A 1 100 ? 0.450 -3.642 1.569 1.00 92.00 100 TYR A CA 1
ATOM 805 C C . TYR A 1 100 ? 1.973 -3.528 1.668 1.00 92.00 100 TYR A C 1
ATOM 807 O O . TYR A 1 100 ? 2.529 -3.338 2.749 1.00 92.00 100 TYR A O 1
ATOM 815 N N . VAL A 1 101 ? 2.641 -3.672 0.526 1.00 93.88 101 VAL A N 1
ATOM 816 C CA . VAL A 1 101 ? 4.081 -3.445 0.342 1.00 93.88 101 VAL A CA 1
ATOM 817 C C . VAL A 1 101 ? 4.306 -2.519 -0.844 1.00 93.88 101 VAL A C 1
ATOM 819 O O . VAL A 1 101 ? 3.536 -2.530 -1.804 1.00 93.88 101 VAL A O 1
ATOM 822 N N . ALA A 1 102 ? 5.340 -1.691 -0.779 1.00 94.62 102 ALA A N 1
ATOM 823 C CA . ALA A 1 102 ? 5.692 -0.762 -1.839 1.00 94.62 102 ALA A CA 1
ATOM 824 C C . ALA A 1 102 ? 6.514 -1.464 -2.925 1.00 94.62 102 ALA A C 1
ATOM 826 O O . ALA A 1 102 ? 7.613 -1.957 -2.683 1.00 94.62 102 ALA A O 1
ATOM 827 N N . ILE A 1 103 ? 5.993 -1.467 -4.148 1.00 95.88 103 ILE A N 1
ATOM 828 C CA . ILE A 1 103 ? 6.715 -1.881 -5.347 1.00 95.88 103 ILE A CA 1
ATOM 829 C C . ILE A 1 103 ? 6.993 -0.633 -6.171 1.00 95.88 103 ILE A C 1
ATOM 831 O O . ILE A 1 103 ? 6.087 -0.037 -6.758 1.00 95.88 103 ILE A O 1
ATOM 835 N N . ALA A 1 104 ? 8.255 -0.227 -6.190 1.00 95.38 104 ALA A N 1
ATOM 836 C CA . ALA A 1 104 ? 8.708 0.975 -6.860 1.00 95.38 104 ALA A CA 1
ATOM 837 C C . ALA A 1 104 ? 9.443 0.646 -8.161 1.00 95.38 104 ALA A C 1
ATOM 839 O O . ALA A 1 104 ? 10.246 -0.282 -8.238 1.00 95.38 104 ALA A O 1
ATOM 840 N N . PHE A 1 105 ? 9.207 1.469 -9.172 1.00 94.75 105 PHE A N 1
ATOM 841 C CA . PHE A 1 105 ? 9.940 1.510 -10.423 1.00 94.75 105 PHE A CA 1
ATOM 842 C C . PHE A 1 105 ? 10.690 2.830 -10.484 1.00 94.75 105 PHE A C 1
ATOM 844 O O . PHE A 1 105 ? 10.080 3.883 -10.308 1.00 94.75 105 PHE A O 1
ATOM 851 N N . LYS A 1 106 ? 11.994 2.790 -10.753 1.00 95.00 106 LYS A N 1
ATOM 852 C CA . LYS A 1 106 ? 12.808 3.994 -10.936 1.00 95.00 106 LYS A CA 1
ATOM 853 C C . LYS A 1 106 ? 13.561 3.983 -12.256 1.00 95.00 106 LYS A C 1
ATOM 855 O O . LYS A 1 106 ? 14.048 2.944 -12.704 1.00 95.00 106 LYS A O 1
ATOM 860 N N . ILE A 1 107 ? 13.688 5.158 -12.854 1.00 92.44 107 ILE A N 1
ATOM 861 C CA . ILE A 1 107 ? 14.598 5.435 -13.961 1.00 92.44 107 ILE A CA 1
ATOM 862 C C . ILE A 1 107 ? 15.649 6.411 -13.454 1.00 92.44 107 ILE A C 1
ATOM 864 O O . ILE A 1 107 ? 15.316 7.433 -12.862 1.00 92.44 107 ILE A O 1
ATOM 868 N N . ASN A 1 108 ? 16.917 6.099 -13.712 1.00 86.94 108 ASN A N 1
ATOM 869 C CA . ASN A 1 108 ? 18.027 6.989 -13.390 1.00 86.94 108 ASN A CA 1
ATOM 870 C C . ASN A 1 108 ? 18.131 8.109 -14.447 1.00 86.94 108 ASN A C 1
ATOM 872 O O . ASN A 1 108 ? 17.263 8.975 -14.560 1.00 86.94 108 ASN A O 1
ATOM 876 N N . GLU A 1 109 ? 19.200 8.115 -15.238 1.00 85.56 109 GLU A N 1
ATOM 877 C CA . GLU A 1 109 ? 19.384 9.073 -16.325 1.00 85.56 109 GLU A CA 1
ATOM 878 C C . GLU A 1 109 ? 18.805 8.555 -17.643 1.00 85.56 109 GLU A C 1
ATOM 880 O O . GLU A 1 109 ? 18.829 7.356 -17.925 1.00 85.56 109 GLU A O 1
ATOM 885 N N . GLY A 1 110 ? 18.344 9.483 -18.485 1.00 85.94 110 GLY A N 1
ATOM 886 C CA . GLY A 1 110 ? 18.059 9.202 -19.888 1.00 85.94 110 GLY A CA 1
ATOM 887 C C . GLY A 1 110 ? 16.613 8.876 -20.237 1.00 85.94 110 GLY A C 1
ATOM 888 O O . GLY A 1 110 ? 16.356 8.430 -21.357 1.00 85.94 110 GLY A O 1
ATOM 889 N N . GLY A 1 111 ? 15.671 9.084 -19.321 1.00 90.44 111 GLY A N 1
ATOM 890 C CA . GLY A 1 111 ? 14.253 8.951 -19.617 1.00 90.44 111 GLY A CA 1
ATOM 891 C C . GLY A 1 111 ? 13.359 9.235 -18.421 1.00 90.44 111 GLY A C 1
ATOM 892 O O . GLY A 1 111 ? 13.830 9.526 -17.323 1.00 90.44 111 GLY A O 1
ATOM 893 N N . ASN A 1 112 ? 12.056 9.135 -18.660 1.00 93.12 112 ASN A N 1
ATOM 894 C CA . ASN A 1 112 ? 11.010 9.269 -17.653 1.00 93.12 112 ASN A CA 1
ATOM 895 C C . ASN A 1 112 ? 9.900 8.255 -17.943 1.00 93.12 112 ASN A C 1
ATOM 897 O O . ASN A 1 112 ? 9.679 7.869 -19.095 1.00 93.12 112 ASN A O 1
ATOM 901 N N . PHE A 1 113 ? 9.170 7.851 -16.916 1.00 92.12 113 PHE A N 1
ATOM 902 C CA . PHE A 1 113 ? 7.891 7.191 -17.093 1.00 92.12 113 PHE A CA 1
ATOM 903 C C . PHE A 1 113 ? 6.848 8.199 -17.555 1.00 92.12 113 PHE A C 1
ATOM 905 O O . PHE A 1 113 ? 6.838 9.346 -17.105 1.00 92.12 113 PHE A O 1
ATOM 912 N N . VAL A 1 114 ? 5.958 7.764 -18.441 1.00 86.75 114 VAL A N 1
ATOM 913 C CA . VAL A 1 114 ? 4.813 8.572 -18.868 1.00 86.75 114 VAL A CA 1
ATOM 914 C C . VAL A 1 114 ? 3.579 8.052 -18.154 1.00 86.75 114 VAL A C 1
ATOM 916 O O . VAL A 1 114 ? 3.157 6.919 -18.377 1.00 86.75 114 VAL A O 1
ATOM 919 N N . THR A 1 115 ? 3.011 8.884 -17.289 1.00 82.94 115 THR A N 1
ATOM 920 C CA . THR A 1 115 ? 1.762 8.610 -16.576 1.00 82.94 115 THR A CA 1
ATOM 921 C C . THR A 1 115 ? 0.682 9.591 -17.018 1.00 82.94 115 THR A C 1
ATOM 923 O O . THR A 1 115 ? 0.958 10.575 -17.705 1.00 82.94 115 THR A O 1
ATOM 926 N N . GLN A 1 116 ? -0.557 9.361 -16.583 1.00 77.38 116 GLN A N 1
ATOM 927 C CA . GLN A 1 116 ? -1.631 10.347 -16.744 1.00 77.38 116 GLN A CA 1
ATOM 928 C C . GLN A 1 116 ? -1.352 11.655 -15.982 1.00 77.38 116 GLN A C 1
ATOM 930 O O . GLN A 1 116 ? -1.883 12.696 -16.355 1.00 77.38 116 GLN A O 1
ATOM 935 N N . LEU A 1 117 ? -0.515 11.609 -14.939 1.00 73.81 117 LEU A N 1
ATOM 936 C CA . LEU A 1 117 ? -0.165 12.758 -14.100 1.00 73.81 117 LEU A CA 1
ATOM 937 C C . LEU A 1 117 ? 1.021 13.560 -14.654 1.00 73.81 117 LEU A C 1
ATOM 939 O O . LEU A 1 117 ? 1.246 14.691 -14.233 1.00 73.81 117 LEU A O 1
ATOM 943 N N . GLY A 1 118 ? 1.763 13.004 -15.615 1.00 84.25 118 GLY A N 1
ATOM 944 C CA . GLY A 1 118 ? 2.907 13.665 -16.228 1.00 84.25 118 GLY A CA 1
ATOM 945 C C . GLY A 1 118 ? 4.094 12.737 -16.445 1.00 84.25 118 GLY A C 1
ATOM 946 O O . GLY A 1 118 ? 3.953 11.520 -16.602 1.00 84.25 118 GLY A O 1
ATOM 947 N N . ARG A 1 119 ? 5.281 13.344 -16.501 1.00 89.44 119 ARG A N 1
ATOM 948 C CA . ARG A 1 119 ? 6.555 12.651 -16.698 1.00 89.44 119 ARG A CA 1
ATOM 949 C C . ARG A 1 119 ? 7.288 12.553 -15.379 1.00 89.44 119 ARG A C 1
ATOM 951 O O . ARG A 1 119 ? 7.626 13.581 -14.808 1.00 89.44 119 ARG A O 1
ATOM 958 N N . GLU A 1 120 ? 7.571 11.329 -14.963 1.00 91.00 120 GLU A N 1
ATOM 959 C CA . GLU A 1 120 ? 8.108 11.057 -13.634 1.00 91.00 120 GLU A CA 1
ATOM 960 C C . GLU A 1 120 ? 9.291 10.106 -13.701 1.00 91.00 120 GLU A C 1
ATOM 962 O O . GLU A 1 120 ? 9.357 9.230 -14.562 1.00 91.00 120 GLU A O 1
ATOM 967 N N . LYS A 1 121 ? 10.236 10.247 -12.774 1.00 91.75 121 LYS A N 1
ATOM 968 C CA . LYS A 1 121 ? 11.375 9.322 -12.681 1.00 91.75 121 LYS A CA 1
ATOM 969 C C . LYS A 1 121 ? 11.092 8.106 -11.809 1.00 91.75 121 LYS A C 1
ATOM 971 O O . LYS A 1 121 ? 11.818 7.115 -11.897 1.00 91.75 121 LYS A O 1
ATOM 976 N N . THR A 1 122 ? 10.050 8.170 -10.988 1.00 93.81 122 THR A N 1
ATOM 977 C CA . THR A 1 122 ? 9.631 7.105 -10.079 1.00 93.81 122 THR A CA 1
ATOM 978 C C . THR A 1 122 ? 8.134 6.876 -10.187 1.00 93.81 122 THR A C 1
ATOM 980 O O . THR A 1 122 ? 7.354 7.813 -10.321 1.00 93.81 122 THR A O 1
ATOM 983 N N . ILE A 1 123 ? 7.730 5.612 -10.121 1.00 93.44 123 ILE A N 1
ATOM 984 C CA . ILE A 1 123 ? 6.332 5.208 -9.974 1.00 93.44 123 ILE A CA 1
ATOM 985 C C . ILE A 1 123 ? 6.277 4.148 -8.892 1.00 93.44 123 ILE A C 1
ATOM 987 O O . ILE A 1 123 ? 7.042 3.186 -8.937 1.00 93.44 123 ILE A O 1
ATOM 991 N N . VAL A 1 124 ? 5.353 4.296 -7.951 1.00 94.06 124 VAL A N 1
ATOM 992 C CA . VAL A 1 124 ? 5.176 3.351 -6.852 1.00 94.06 124 VAL A CA 1
ATOM 993 C C . VAL A 1 124 ? 3.749 2.826 -6.831 1.00 94.06 124 VAL A C 1
ATOM 995 O O . VAL A 1 124 ? 2.782 3.583 -6.947 1.00 94.06 124 VAL A O 1
ATOM 998 N N . TYR A 1 125 ? 3.634 1.513 -6.661 1.00 93.75 125 TYR A N 1
ATOM 999 C CA . TYR A 1 125 ? 2.387 0.808 -6.399 1.00 93.75 125 TYR A CA 1
ATOM 1000 C C . TYR A 1 125 ? 2.443 0.207 -4.999 1.00 93.75 125 TYR A C 1
ATOM 1002 O O . TYR A 1 125 ? 3.461 -0.353 -4.599 1.00 93.75 125 TYR A O 1
ATOM 1010 N N . LEU A 1 126 ? 1.346 0.288 -4.256 1.00 93.81 126 LEU A N 1
ATOM 1011 C CA . LEU A 1 126 ? 1.197 -0.411 -2.983 1.00 93.81 126 LEU A CA 1
ATOM 1012 C C . LEU A 1 126 ? 0.453 -1.705 -3.273 1.00 93.81 126 LEU A C 1
ATOM 1014 O O . LEU A 1 126 ? -0.743 -1.676 -3.536 1.00 93.81 126 LEU A O 1
ATOM 1018 N N . VAL A 1 127 ? 1.159 -2.827 -3.280 1.00 94.75 127 VAL A N 1
ATOM 1019 C CA . VAL A 1 127 ? 0.611 -4.136 -3.652 1.00 94.75 127 VAL A CA 1
ATOM 1020 C C . VAL A 1 127 ? 0.203 -4.884 -2.397 1.00 94.75 127 VAL A C 1
ATOM 1022 O O . VAL A 1 127 ? 0.959 -4.927 -1.425 1.00 94.75 127 VAL A O 1
ATOM 1025 N N . ARG A 1 128 ? -0.998 -5.463 -2.394 1.00 93.81 128 ARG A N 1
ATOM 1026 C CA . ARG A 1 128 ? -1.497 -6.228 -1.253 1.00 93.81 128 ARG A CA 1
ATOM 1027 C C . ARG A 1 128 ? -0.686 -7.516 -1.106 1.00 93.81 128 ARG A C 1
ATOM 1029 O O . ARG A 1 128 ? -0.494 -8.256 -2.068 1.00 93.81 128 ARG A O 1
ATOM 1036 N N . LYS A 1 129 ? -0.210 -7.797 0.104 1.00 94.62 129 LYS A N 1
ATOM 1037 C CA . LYS A 1 129 ? 0.566 -8.996 0.428 1.00 94.62 129 LYS A CA 1
ATOM 1038 C C . LYS A 1 129 ? -0.209 -10.246 0.026 1.00 94.62 129 LYS A C 1
ATOM 1040 O O . LYS A 1 129 ? -1.410 -10.340 0.273 1.00 94.62 129 LYS A O 1
ATOM 1045 N N . GLY A 1 130 ? 0.484 -11.199 -0.589 1.00 93.81 130 GLY A N 1
ATOM 1046 C CA . GLY A 1 130 ? -0.134 -12.409 -1.139 1.00 93.81 130 GLY A CA 1
ATOM 1047 C C . GLY A 1 130 ? -0.559 -12.293 -2.608 1.00 93.81 130 GLY A C 1
ATOM 1048 O O . GLY A 1 130 ? -0.697 -13.322 -3.262 1.00 93.81 130 GLY A O 1
ATOM 1049 N N . TYR A 1 131 ? -0.690 -11.079 -3.156 1.00 95.38 131 TYR A N 1
ATOM 1050 C CA . TYR A 1 131 ? -0.862 -10.874 -4.595 1.00 95.38 131 TYR A CA 1
ATOM 1051 C C . TYR A 1 131 ? 0.497 -10.764 -5.280 1.00 95.38 131 TYR A C 1
ATOM 1053 O O . TYR A 1 131 ? 1.408 -10.100 -4.786 1.00 95.38 131 TYR A O 1
ATOM 1061 N N . SER A 1 132 ? 0.630 -11.398 -6.440 1.00 95.81 132 SER A N 1
ATOM 1062 C CA . SER A 1 132 ? 1.728 -11.142 -7.371 1.00 95.81 132 SER A CA 1
ATOM 1063 C C . SER A 1 132 ? 1.412 -9.950 -8.268 1.00 95.81 132 SER A C 1
ATOM 1065 O O . SER A 1 132 ? 0.244 -9.582 -8.433 1.00 95.81 132 SER A O 1
ATOM 1067 N N . LEU A 1 133 ? 2.434 -9.379 -8.909 1.00 94.75 133 LEU A N 1
ATOM 1068 C CA . LEU A 1 133 ? 2.250 -8.281 -9.865 1.00 94.75 133 LEU A CA 1
ATOM 1069 C C . LEU A 1 133 ? 1.292 -8.668 -10.997 1.00 94.75 133 LEU A C 1
ATOM 1071 O O . LEU A 1 133 ? 0.438 -7.866 -11.373 1.00 94.75 133 LEU A O 1
ATOM 1075 N N . LYS A 1 134 ? 1.362 -9.923 -11.462 1.00 94.62 134 LYS A N 1
ATOM 1076 C CA . LYS A 1 134 ? 0.427 -10.476 -12.447 1.00 94.62 134 LYS A CA 1
ATOM 1077 C C . LYS A 1 134 ? -1.013 -10.477 -11.947 1.00 94.62 134 LYS A C 1
ATOM 1079 O O . LYS A 1 134 ? -1.896 -9.962 -12.623 1.00 94.62 134 LYS A O 1
ATOM 1084 N N . THR A 1 135 ? -1.259 -11.041 -10.763 1.00 94.19 135 THR A N 1
ATOM 1085 C CA . THR A 1 135 ? -2.622 -11.124 -10.202 1.00 94.19 135 THR A CA 1
ATOM 1086 C C . THR A 1 135 ? -3.188 -9.758 -9.824 1.00 94.19 135 THR A C 1
ATOM 1088 O O . THR A 1 135 ? -4.400 -9.569 -9.861 1.00 94.19 135 THR A O 1
ATOM 1091 N N . ALA A 1 136 ? -2.319 -8.798 -9.504 1.00 93.00 136 ALA A N 1
ATOM 1092 C CA . ALA A 1 136 ? -2.699 -7.414 -9.273 1.00 93.00 136 ALA A CA 1
ATOM 1093 C C . ALA A 1 136 ? -2.932 -6.622 -10.571 1.00 93.00 136 ALA A C 1
ATOM 1095 O O . ALA A 1 136 ? -3.406 -5.494 -10.502 1.00 93.00 136 ALA A O 1
ATOM 1096 N N . GLY A 1 137 ? -2.616 -7.183 -11.745 1.00 93.19 137 GLY A N 1
ATOM 1097 C CA . GLY A 1 137 ? -2.749 -6.489 -13.027 1.00 93.19 137 GLY A CA 1
ATOM 1098 C C . GLY A 1 137 ? -1.756 -5.335 -13.206 1.00 93.19 137 GLY A C 1
ATOM 1099 O O . GLY A 1 137 ? -2.020 -4.412 -13.973 1.00 93.19 137 GLY A O 1
ATOM 1100 N N . ILE A 1 138 ? -0.624 -5.364 -12.496 1.00 92.44 138 ILE A N 1
ATOM 1101 C CA . ILE A 1 138 ? 0.422 -4.346 -12.604 1.00 92.44 138 ILE A CA 1
ATOM 1102 C C . ILE A 1 138 ? 1.390 -4.771 -13.703 1.00 92.44 138 ILE A C 1
ATOM 1104 O O . ILE A 1 138 ? 2.034 -5.817 -13.618 1.00 92.44 138 ILE A O 1
ATOM 1108 N N . TYR A 1 139 ? 1.512 -3.940 -14.732 1.00 89.94 139 TYR A N 1
ATOM 1109 C CA . TYR A 1 139 ? 2.461 -4.128 -15.825 1.00 89.94 139 TYR A CA 1
ATOM 1110 C C . TYR A 1 139 ? 3.661 -3.200 -15.667 1.00 89.94 139 TYR A C 1
ATOM 1112 O O . TYR A 1 139 ? 3.609 -2.199 -14.947 1.00 89.94 139 TYR A O 1
ATOM 1120 N N . LEU A 1 140 ? 4.750 -3.518 -16.373 1.00 88.62 140 LEU A N 1
ATOM 1121 C CA . LEU A 1 140 ? 5.897 -2.621 -16.446 1.00 88.62 140 LEU A CA 1
ATOM 1122 C C . LEU A 1 140 ? 5.452 -1.256 -16.999 1.00 88.62 140 LEU A C 1
ATOM 1124 O O . LEU A 1 140 ? 4.885 -1.210 -18.095 1.00 88.62 140 LEU A O 1
ATOM 1128 N N . PRO A 1 141 ? 5.714 -0.151 -16.280 1.00 88.81 141 PRO A N 1
ATOM 1129 C CA . PRO A 1 141 ? 5.314 1.170 -16.737 1.00 88.81 141 PRO A CA 1
ATOM 1130 C C . PRO A 1 141 ? 6.028 1.548 -18.037 1.00 88.81 141 PRO A C 1
ATOM 1132 O O . PRO A 1 141 ? 7.191 1.200 -18.269 1.00 88.81 141 PRO A O 1
ATOM 1135 N N . TRP A 1 142 ? 5.320 2.284 -18.892 1.00 86.94 142 TRP A N 1
ATOM 1136 C CA . TRP A 1 142 ? 5.866 2.754 -20.158 1.00 86.94 142 TRP A CA 1
ATOM 1137 C C . TRP A 1 142 ? 6.949 3.814 -19.935 1.00 86.94 142 TRP A C 1
ATOM 1139 O O . TRP A 1 142 ? 6.776 4.742 -19.142 1.00 86.94 142 TRP A O 1
ATOM 1149 N N . VAL A 1 143 ? 8.054 3.692 -20.672 1.00 90.94 143 VAL A N 1
ATOM 1150 C CA . VAL A 1 143 ? 9.225 4.567 -20.546 1.00 90.94 143 VAL A CA 1
ATOM 1151 C C . VAL A 1 143 ? 9.418 5.380 -21.813 1.00 90.94 143 VAL A C 1
ATOM 1153 O O . VAL A 1 143 ? 9.551 4.829 -22.903 1.00 90.94 143 VAL A O 1
ATOM 1156 N N . GLN A 1 144 ? 9.502 6.698 -21.658 1.00 91.06 144 GLN A N 1
ATOM 1157 C CA . GLN A 1 144 ? 9.941 7.612 -22.701 1.00 91.06 144 GLN A CA 1
ATOM 1158 C C . GLN A 1 144 ? 11.423 7.932 -22.495 1.00 91.06 144 GLN A C 1
ATOM 1160 O O . GLN A 1 144 ? 11.801 8.577 -21.518 1.00 91.06 144 GLN A O 1
ATOM 1165 N N . THR A 1 145 ? 12.265 7.478 -23.420 1.00 91.81 145 THR A N 1
ATOM 1166 C CA . THR A 1 145 ? 13.709 7.739 -23.396 1.00 91.81 145 THR A CA 1
ATOM 1167 C C . THR A 1 145 ? 14.053 9.074 -24.045 1.00 91.81 145 THR A C 1
ATOM 1169 O O . THR A 1 145 ? 13.436 9.479 -25.033 1.00 91.81 145 THR A O 1
ATOM 1172 N N . ASP A 1 146 ? 15.105 9.716 -23.552 1.00 88.44 146 ASP A N 1
ATOM 1173 C CA . ASP A 1 146 ? 15.663 10.923 -24.150 1.00 88.44 146 ASP A CA 1
ATOM 1174 C C . ASP A 1 146 ? 16.384 10.614 -25.471 1.00 88.44 146 ASP A C 1
ATOM 1176 O O . ASP A 1 146 ? 16.734 9.471 -25.777 1.00 88.44 146 ASP A O 1
ATOM 1180 N N . LYS A 1 147 ? 16.685 11.658 -26.255 1.00 87.19 147 LYS A N 1
ATOM 1181 C CA . LYS A 1 147 ? 17.297 11.539 -27.593 1.00 87.19 147 LYS A CA 1
ATOM 1182 C C . LYS A 1 147 ? 18.551 10.651 -27.623 1.00 87.19 147 LYS A C 1
ATOM 1184 O O . LYS A 1 147 ? 18.756 9.944 -28.612 1.00 87.19 147 LYS A O 1
ATOM 1189 N N . ASN A 1 148 ? 19.338 10.660 -26.547 1.00 88.19 148 ASN A N 1
ATOM 1190 C CA . ASN A 1 148 ? 20.642 10.001 -26.449 1.00 88.19 148 ASN A CA 1
ATOM 1191 C C . ASN A 1 148 ? 20.612 8.643 -25.732 1.00 88.19 148 ASN A C 1
ATOM 1193 O O . ASN A 1 148 ? 21.671 8.043 -25.571 1.00 88.19 148 ASN A O 1
ATOM 1197 N N . HIS A 1 149 ? 19.446 8.150 -25.310 1.00 91.12 149 HIS A N 1
ATOM 1198 C CA . HIS A 1 149 ? 19.327 6.888 -24.580 1.00 91.12 149 HIS A CA 1
ATOM 1199 C C . HIS A 1 149 ? 18.348 5.933 -25.267 1.00 91.12 149 HIS A C 1
ATOM 1201 O O . HIS A 1 149 ? 17.489 6.341 -26.046 1.00 91.12 149 HIS A O 1
ATOM 1207 N N . THR A 1 150 ? 18.508 4.643 -25.003 1.00 88.75 150 THR A N 1
ATOM 1208 C CA . THR A 1 150 ? 17.570 3.584 -25.382 1.00 88.75 150 THR A CA 1
ATOM 1209 C C . THR A 1 150 ? 17.435 2.602 -24.227 1.00 88.75 150 THR A C 1
ATOM 1211 O O . THR A 1 150 ? 18.323 2.509 -23.379 1.00 88.75 150 THR A O 1
ATOM 1214 N N . ARG A 1 151 ? 16.334 1.855 -24.188 1.00 84.50 151 ARG A N 1
ATOM 1215 C CA . ARG A 1 151 ? 16.172 0.756 -23.236 1.00 84.50 151 ARG A CA 1
ATOM 1216 C C . ARG A 1 151 ? 17.180 -0.354 -23.541 1.00 84.50 151 ARG A C 1
ATOM 1218 O O . ARG A 1 151 ? 17.428 -0.672 -24.705 1.00 84.50 151 ARG A O 1
ATOM 1225 N N . ASP A 1 152 ? 17.777 -0.907 -22.493 1.00 84.62 152 ASP A N 1
ATOM 1226 C CA . ASP A 1 152 ? 18.633 -2.089 -22.573 1.00 84.62 152 ASP A CA 1
ATOM 1227 C C . ASP A 1 152 ? 17.752 -3.341 -22.444 1.00 84.62 152 ASP A C 1
ATOM 1229 O O . ASP A 1 152 ? 17.366 -3.730 -21.344 1.00 84.62 152 ASP A O 1
ATOM 1233 N N . TYR A 1 153 ? 17.371 -3.932 -23.580 1.00 82.38 153 TYR A N 1
ATOM 1234 C CA . TYR A 1 153 ? 16.503 -5.117 -23.615 1.00 82.38 153 TYR A CA 1
ATOM 1235 C C . TYR A 1 153 ? 17.220 -6.411 -23.206 1.00 82.38 153 TYR A C 1
ATOM 1237 O O . TYR A 1 153 ? 16.551 -7.403 -22.936 1.00 82.38 153 TYR A O 1
ATOM 1245 N N . ASN A 1 154 ? 18.553 -6.393 -23.093 1.00 83.69 154 ASN A N 1
ATOM 1246 C CA . ASN A 1 154 ? 19.323 -7.543 -22.613 1.00 83.69 154 ASN A CA 1
ATOM 1247 C C . ASN A 1 154 ? 19.258 -7.675 -21.087 1.00 83.69 154 ASN A C 1
ATOM 1249 O O . ASN A 1 154 ? 19.573 -8.727 -20.535 1.00 83.69 154 ASN A O 1
ATOM 1253 N N . LYS A 1 155 ? 18.852 -6.608 -20.389 1.00 84.31 155 LYS A N 1
ATOM 1254 C CA . LYS A 1 155 ? 18.658 -6.610 -18.941 1.00 84.31 155 LYS A CA 1
ATOM 1255 C C . LYS A 1 155 ? 17.181 -6.751 -18.613 1.00 84.31 155 LYS A C 1
ATOM 1257 O O . LYS A 1 155 ? 16.400 -5.802 -18.707 1.00 84.31 155 LYS A O 1
ATOM 1262 N N . MET A 1 156 ? 16.815 -7.954 -18.190 1.00 86.25 156 MET A N 1
ATOM 1263 C CA . MET A 1 156 ? 15.491 -8.230 -17.652 1.00 86.25 156 MET A CA 1
ATOM 1264 C C . MET A 1 156 ? 15.280 -7.422 -16.363 1.00 86.25 156 MET A C 1
ATOM 1266 O O . MET A 1 156 ? 16.146 -7.398 -15.493 1.00 86.25 156 MET A O 1
ATOM 1270 N N . ILE A 1 157 ? 14.144 -6.727 -16.260 1.00 89.88 157 ILE A N 1
ATOM 1271 C CA . ILE A 1 157 ? 13.812 -5.893 -15.088 1.00 89.88 157 ILE A CA 1
ATOM 1272 C C . ILE A 1 157 ? 13.131 -6.731 -14.007 1.00 89.88 157 ILE A C 1
ATOM 1274 O O . ILE A 1 157 ? 13.415 -6.557 -12.829 1.00 89.88 157 ILE A O 1
ATOM 1278 N N . ILE A 1 158 ? 12.218 -7.610 -14.424 1.00 91.06 158 ILE A N 1
ATOM 1279 C CA . ILE A 1 158 ? 11.482 -8.542 -13.570 1.00 91.06 158 ILE A CA 1
ATOM 1280 C C . ILE A 1 158 ? 11.501 -9.880 -14.290 1.00 91.06 158 ILE A C 1
ATOM 1282 O O . ILE A 1 158 ? 11.128 -9.931 -15.464 1.00 91.06 158 ILE A O 1
ATOM 1286 N N . THR A 1 159 ? 11.932 -10.938 -13.612 1.00 91.44 159 THR A N 1
ATOM 1287 C CA . THR A 1 159 ? 11.845 -12.302 -14.144 1.00 91.44 159 THR A CA 1
ATOM 1288 C C . THR A 1 159 ? 10.400 -12.801 -14.164 1.00 91.44 159 THR A C 1
ATOM 1290 O O . THR A 1 159 ? 9.555 -12.330 -13.405 1.00 91.44 159 THR A O 1
ATOM 1293 N N . GLU A 1 160 ? 10.084 -13.786 -15.007 1.00 90.38 160 GLU A N 1
ATOM 1294 C CA . GLU A 1 160 ? 8.742 -14.384 -14.997 1.00 90.38 160 GLU A CA 1
ATOM 1295 C C . GLU A 1 160 ? 8.405 -14.988 -13.624 1.00 90.38 160 GLU A C 1
ATOM 1297 O O . GLU A 1 160 ? 7.289 -14.823 -13.130 1.00 90.38 160 GLU A O 1
ATOM 1302 N N . ALA A 1 161 ? 9.381 -15.617 -12.964 1.00 92.19 161 ALA A N 1
ATOM 1303 C CA . ALA A 1 161 ? 9.216 -16.137 -11.611 1.00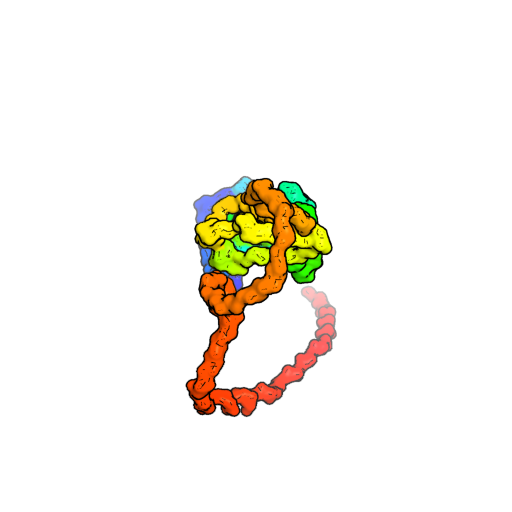 92.19 161 ALA A CA 1
ATOM 1304 C C . ALA A 1 161 ? 8.832 -15.026 -10.618 1.00 92.19 161 ALA A C 1
ATOM 1306 O O . ALA A 1 161 ? 7.827 -15.153 -9.924 1.00 92.19 161 ALA A O 1
ATOM 1307 N N . GLU A 1 162 ? 9.557 -13.903 -10.607 1.00 91.94 162 GLU A N 1
ATOM 1308 C CA . GLU A 1 162 ? 9.253 -12.759 -9.732 1.00 91.94 162 GLU A CA 1
ATOM 1309 C C . GLU A 1 162 ? 7.919 -12.085 -10.067 1.00 91.94 162 GLU A C 1
ATOM 1311 O O . GLU A 1 162 ? 7.249 -11.573 -9.174 1.00 91.94 162 GLU A O 1
ATOM 1316 N N . TYR A 1 163 ? 7.514 -12.078 -11.339 1.00 93.81 163 TYR A N 1
ATOM 1317 C CA . TYR A 1 163 ? 6.242 -11.492 -11.762 1.00 93.81 163 TYR A CA 1
ATOM 1318 C C . TYR A 1 163 ? 5.030 -12.278 -11.241 1.00 93.81 163 TYR A C 1
ATOM 1320 O O . TYR A 1 163 ? 3.967 -11.702 -10.983 1.00 93.81 163 TYR A O 1
ATOM 1328 N N . ASN A 1 164 ? 5.199 -13.593 -11.076 1.00 95.69 164 ASN A N 1
ATOM 1329 C CA . ASN A 1 164 ? 4.188 -14.505 -10.548 1.00 95.69 164 ASN A CA 1
ATOM 1330 C C . ASN A 1 164 ? 4.316 -14.740 -9.031 1.00 95.69 164 ASN A C 1
ATOM 1332 O O . ASN A 1 164 ? 3.372 -15.244 -8.423 1.00 95.69 164 ASN A O 1
ATOM 1336 N N . GLU A 1 165 ? 5.437 -14.365 -8.411 1.00 95.69 165 GLU A N 1
ATOM 1337 C CA . GLU A 1 165 ? 5.658 -14.505 -6.971 1.00 95.69 165 GLU A CA 1
ATOM 1338 C C . GLU A 1 165 ? 4.773 -13.528 -6.172 1.00 95.69 165 GLU A C 1
ATOM 1340 O O . GLU A 1 165 ? 4.700 -12.339 -6.504 1.00 95.69 165 GLU A O 1
ATOM 1345 N N . PRO A 1 166 ? 4.112 -13.986 -5.094 1.00 96.44 166 PRO A N 1
ATOM 1346 C CA . PRO A 1 166 ? 3.417 -13.103 -4.170 1.00 96.44 166 PRO A CA 1
ATOM 1347 C C . PRO A 1 166 ? 4.332 -12.030 -3.570 1.00 96.44 166 PRO A C 1
ATOM 1349 O O . PRO A 1 166 ? 5.406 -12.318 -3.039 1.00 96.44 166 PRO A O 1
ATOM 1352 N N . ALA A 1 167 ? 3.875 -10.781 -3.581 1.00 93.88 167 ALA A N 1
ATOM 1353 C CA . ALA A 1 167 ? 4.573 -9.687 -2.932 1.00 93.88 167 ALA A CA 1
ATOM 1354 C C . ALA A 1 167 ? 4.528 -9.871 -1.405 1.00 93.88 167 ALA A C 1
ATOM 1356 O O . ALA A 1 167 ? 3.458 -10.003 -0.805 1.00 93.88 167 ALA A O 1
ATOM 1357 N N . THR A 1 168 ? 5.700 -9.894 -0.771 1.00 94.88 168 THR A N 1
ATOM 1358 C CA . THR A 1 168 ? 5.853 -10.079 0.685 1.00 94.88 168 THR A CA 1
ATOM 1359 C C . THR A 1 168 ? 6.597 -8.931 1.354 1.00 94.88 168 THR A C 1
ATOM 1361 O O . THR A 1 168 ? 6.303 -8.604 2.503 1.00 94.88 168 THR A O 1
ATOM 1364 N N . ASN A 1 169 ? 7.511 -8.293 0.622 1.00 94.81 169 ASN A N 1
ATOM 1365 C CA . ASN A 1 169 ? 8.354 -7.191 1.069 1.00 94.81 169 ASN A CA 1
ATOM 1366 C C . ASN A 1 169 ? 8.380 -6.086 0.012 1.00 94.81 169 ASN A C 1
ATOM 1368 O O . ASN A 1 169 ? 8.054 -6.333 -1.154 1.00 94.81 169 ASN A O 1
ATOM 1372 N N . ASP A 1 170 ? 8.800 -4.893 0.424 1.00 94.75 170 ASP A N 1
ATOM 1373 C CA . ASP A 1 170 ? 9.019 -3.778 -0.490 1.00 94.75 170 ASP A CA 1
ATOM 1374 C C . ASP A 1 170 ? 10.099 -4.148 -1.520 1.00 94.75 170 ASP A C 1
ATOM 1376 O O . ASP A 1 170 ? 11.119 -4.756 -1.179 1.00 94.75 170 ASP A O 1
ATOM 1380 N N . LYS A 1 171 ? 9.878 -3.804 -2.792 1.00 95.19 171 LYS A N 1
ATOM 1381 C CA . LYS A 1 171 ? 10.823 -4.076 -3.887 1.00 95.19 171 LYS A CA 1
ATOM 1382 C C . LYS A 1 171 ? 11.033 -2.824 -4.734 1.00 95.19 171 LYS A C 1
ATOM 1384 O O . LYS A 1 171 ? 10.105 -2.058 -4.984 1.00 95.19 171 LYS A O 1
ATOM 1389 N N . LEU A 1 172 ? 12.262 -2.649 -5.217 1.00 95.31 172 LEU A N 1
ATOM 1390 C CA . LEU A 1 172 ? 12.655 -1.556 -6.101 1.00 95.31 172 LEU A CA 1
ATOM 1391 C C . LEU A 1 172 ? 13.238 -2.108 -7.401 1.00 95.31 172 LEU A C 1
ATOM 1393 O O .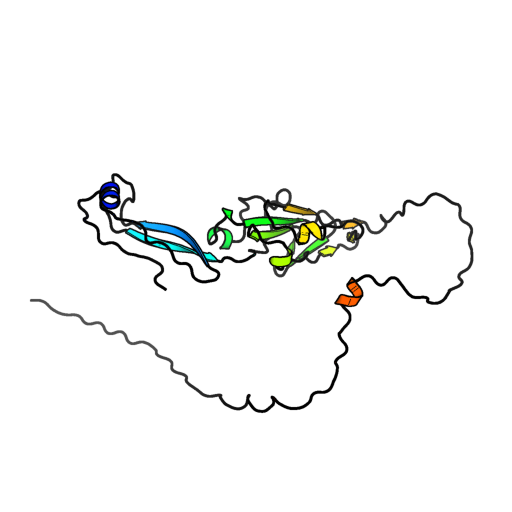 LEU A 1 172 ? 14.308 -2.713 -7.406 1.00 95.31 172 LEU A O 1
ATOM 1397 N N . TYR A 1 173 ? 12.571 -1.821 -8.511 1.00 94.69 173 TYR A N 1
ATOM 1398 C CA . TYR A 1 173 ? 13.021 -2.157 -9.853 1.00 94.69 173 TYR A CA 1
ATOM 1399 C C . TYR A 1 173 ? 13.616 -0.928 -10.535 1.00 94.69 173 TYR A C 1
ATOM 1401 O O . TYR A 1 173 ? 12.972 0.113 -10.661 1.00 94.69 173 TYR A O 1
ATOM 1409 N N . THR A 1 174 ? 14.858 -1.047 -11.002 1.00 93.69 174 THR A N 1
ATOM 1410 C CA . THR A 1 174 ? 15.517 0.015 -11.775 1.00 93.69 174 THR A CA 1
ATOM 1411 C C . THR A 1 174 ? 15.443 -0.323 -13.252 1.00 93.69 174 THR A C 1
ATOM 1413 O O . THR A 1 174 ? 15.901 -1.388 -13.660 1.00 93.69 174 THR A O 1
ATOM 1416 N N . ILE A 1 175 ? 14.897 0.579 -14.064 1.00 91.94 175 ILE A N 1
ATOM 1417 C CA . ILE A 1 175 ? 14.834 0.378 -15.509 1.00 91.94 175 ILE A CA 1
ATOM 1418 C C . ILE A 1 175 ? 16.203 0.695 -16.120 1.00 91.94 175 ILE A C 1
ATOM 1420 O O . ILE A 1 175 ? 16.669 1.835 -16.017 1.00 91.94 175 ILE A O 1
ATOM 1424 N N . PRO A 1 176 ? 16.853 -0.275 -16.781 1.00 89.56 176 PRO A N 1
ATOM 1425 C CA . PRO A 1 176 ? 18.154 -0.061 -17.380 1.00 89.56 176 PRO A CA 1
ATOM 1426 C C . PRO A 1 176 ? 18.005 0.704 -18.701 1.00 89.56 176 PRO A C 1
ATOM 1428 O O . PRO A 1 176 ? 17.426 0.216 -19.677 1.00 89.56 176 PRO A O 1
ATOM 1431 N N . LEU A 1 177 ? 18.556 1.916 -18.728 1.00 90.50 177 LEU A N 1
ATOM 1432 C CA . LEU A 1 177 ? 18.725 2.716 -19.936 1.00 90.50 177 LEU A CA 1
ATOM 1433 C C . LEU A 1 177 ? 20.211 2.775 -20.296 1.00 90.50 177 LEU A C 1
ATOM 1435 O O . LEU A 1 177 ? 21.069 2.915 -19.426 1.00 90.50 177 LEU A O 1
ATOM 1439 N N . GLN A 1 178 ? 20.516 2.674 -21.586 1.00 88.31 178 GLN A N 1
ATOM 1440 C CA . GLN A 1 178 ? 21.871 2.746 -22.126 1.00 88.31 178 GLN A CA 1
ATOM 1441 C C . GLN A 1 178 ? 22.002 3.924 -23.089 1.00 88.31 178 GLN A C 1
ATOM 1443 O O . GLN A 1 178 ? 21.069 4.250 -23.827 1.00 88.31 178 GLN A O 1
ATOM 1448 N N . LYS A 1 179 ? 23.172 4.571 -23.102 1.00 87.31 179 LYS A N 1
ATOM 1449 C CA . LYS A 1 179 ? 23.481 5.622 -24.080 1.00 87.31 179 LYS A CA 1
ATOM 1450 C C . LYS A 1 179 ? 23.530 5.012 -25.481 1.00 87.31 179 LYS A C 1
ATOM 1452 O O . LYS A 1 179 ? 24.128 3.956 -25.690 1.00 87.31 179 LYS A O 1
ATOM 1457 N N . LYS A 1 180 ? 22.916 5.677 -26.459 1.00 82.06 180 LYS A N 1
ATOM 1458 C CA . LYS A 1 180 ? 23.003 5.275 -27.869 1.00 82.06 180 LYS A CA 1
ATOM 1459 C C . LYS A 1 180 ? 24.476 5.275 -28.293 1.00 82.06 180 LYS A C 1
ATOM 1461 O O . LYS A 1 180 ? 25.174 6.259 -28.070 1.00 82.06 180 LYS A O 1
ATOM 1466 N N . GLY A 1 181 ? 24.939 4.162 -28.864 1.00 69.44 181 GLY A N 1
ATOM 1467 C CA . GLY A 1 181 ? 26.346 3.941 -29.229 1.00 69.44 181 GLY A CA 1
ATOM 1468 C C . GLY A 1 181 ? 27.179 3.155 -28.205 1.00 69.44 181 GLY A C 1
ATOM 1469 O O . GLY A 1 181 ? 28.307 2.795 -28.515 1.00 69.44 181 GLY A O 1
ATOM 1470 N N . ALA A 1 182 ? 26.634 2.831 -27.024 1.00 60.44 182 ALA A N 1
ATOM 1471 C CA . ALA A 1 182 ? 27.292 1.966 -26.035 1.00 60.44 182 ALA A CA 1
ATOM 1472 C C . ALA A 1 182 ? 27.092 0.457 -26.290 1.00 60.44 182 ALA A C 1
ATOM 1474 O O . ALA A 1 182 ? 27.593 -0.361 -25.522 1.00 60.44 182 ALA A O 1
ATOM 1475 N N . ILE A 1 183 ? 26.393 0.075 -27.367 1.00 54.81 183 ILE A N 1
ATOM 1476 C CA . ILE A 1 183 ? 26.309 -1.319 -27.827 1.00 54.81 183 ILE A CA 1
ATOM 1477 C C . ILE A 1 183 ? 27.643 -1.659 -28.510 1.00 54.81 183 ILE A C 1
ATOM 1479 O O . ILE A 1 183 ? 27.733 -1.739 -29.731 1.00 54.81 183 ILE A O 1
ATOM 1483 N N . GLN A 1 184 ? 28.712 -1.784 -27.726 1.00 44.25 184 GLN A N 1
ATOM 1484 C CA . GLN A 1 184 ? 29.892 -2.517 -28.160 1.00 44.25 184 GLN A CA 1
ATOM 1485 C C . GLN A 1 184 ? 29.603 -3.985 -27.874 1.00 44.25 184 GLN A C 1
ATOM 1487 O O . GLN A 1 184 ? 29.664 -4.437 -26.732 1.00 44.25 184 GLN A O 1
ATOM 1492 N N . THR A 1 185 ? 29.246 -4.728 -28.917 1.00 37.88 185 THR A N 1
ATOM 1493 C CA . THR A 1 185 ? 29.455 -6.173 -28.925 1.00 37.88 185 THR A CA 1
ATOM 1494 C C . THR A 1 185 ? 30.910 -6.419 -28.551 1.00 37.88 185 THR A C 1
ATOM 1496 O O . THR A 1 185 ? 31.817 -5.989 -29.264 1.00 37.88 185 THR A O 1
ATOM 1499 N N . ALA A 1 186 ? 31.130 -7.081 -27.419 1.00 41.19 186 ALA A N 1
ATOM 1500 C CA . ALA A 1 186 ? 32.394 -7.729 -27.140 1.00 41.19 186 ALA A CA 1
ATOM 1501 C C . ALA A 1 186 ? 32.565 -8.857 -28.166 1.00 41.19 186 ALA A C 1
ATOM 1503 O O . ALA A 1 186 ? 32.154 -9.989 -27.930 1.00 41.19 186 ALA A O 1
ATOM 1504 N N . THR A 1 187 ? 33.137 -8.522 -29.319 1.00 34.09 187 THR A N 1
ATOM 1505 C CA . THR A 1 187 ? 33.740 -9.496 -30.220 1.00 34.09 187 THR A CA 1
ATOM 1506 C C . THR A 1 187 ? 35.019 -8.895 -30.776 1.00 34.09 187 THR A C 1
ATOM 1508 O O . THR A 1 187 ? 35.044 -7.772 -31.276 1.00 34.09 187 THR A O 1
ATOM 1511 N N . ASP A 1 188 ? 36.082 -9.663 -30.594 1.00 34.16 188 ASP A N 1
ATOM 1512 C CA . ASP A 1 188 ? 37.479 -9.338 -30.799 1.00 34.16 188 ASP A CA 1
ATOM 1513 C C . ASP A 1 188 ? 37.849 -8.680 -32.134 1.00 34.16 188 ASP A C 1
ATOM 1515 O O . ASP A 1 188 ? 37.287 -8.939 -33.198 1.00 34.16 188 ASP A O 1
ATOM 1519 N N . ASN A 1 189 ? 38.921 -7.892 -32.040 1.00 39.03 189 ASN A N 1
ATOM 1520 C CA . ASN A 1 189 ? 39.772 -7.406 -33.118 1.00 39.03 189 ASN A CA 1
ATOM 1521 C C . ASN A 1 189 ? 39.865 -8.351 -34.331 1.00 39.03 189 ASN A C 1
ATOM 1523 O O . ASN A 1 189 ? 40.494 -9.409 -34.256 1.00 39.03 189 ASN A O 1
ATOM 1527 N N . LYS A 1 190 ? 39.451 -7.872 -35.509 1.00 33.00 190 LYS A N 1
ATOM 1528 C CA . LYS A 1 190 ? 40.187 -8.161 -36.747 1.00 33.00 190 LYS A CA 1
ATOM 1529 C C . LYS A 1 190 ? 40.009 -7.062 -37.793 1.00 33.00 190 LYS A C 1
ATOM 1531 O O . LYS A 1 190 ? 38.923 -6.542 -38.006 1.00 33.00 190 LYS A O 1
ATOM 1536 N N . LYS A 1 191 ? 41.157 -6.729 -38.385 1.00 31.08 191 LYS A N 1
ATOM 1537 C CA . LYS A 1 191 ? 41.434 -5.809 -39.492 1.00 31.08 191 LYS A CA 1
ATOM 1538 C C . LYS A 1 191 ? 40.299 -5.640 -40.507 1.00 31.08 191 LYS A C 1
ATOM 1540 O O . LYS A 1 191 ? 39.706 -6.610 -40.961 1.00 31.08 191 LYS A O 1
ATOM 1545 N N . THR A 1 192 ? 40.165 -4.391 -40.946 1.00 36.44 192 THR A N 1
ATOM 1546 C CA . THR A 1 192 ? 39.654 -3.973 -42.254 1.00 36.44 192 THR A CA 1
ATOM 1547 C C . THR A 1 192 ? 40.121 -4.888 -43.381 1.00 36.44 192 THR A C 1
ATOM 1549 O O . THR A 1 192 ? 41.325 -4.984 -43.610 1.00 36.44 192 THR A O 1
ATOM 1552 N N . ASP A 1 193 ? 39.165 -5.443 -44.120 1.00 30.97 193 ASP A N 1
ATOM 1553 C CA . ASP A 1 193 ? 39.238 -5.559 -45.573 1.00 30.97 193 ASP A CA 1
ATOM 1554 C C . ASP A 1 193 ? 37.834 -5.347 -46.153 1.00 30.97 193 ASP A C 1
ATOM 1556 O O . ASP A 1 193 ? 36.841 -5.925 -45.715 1.00 30.97 193 ASP A O 1
ATOM 1560 N N . SER A 1 194 ? 37.762 -4.430 -47.108 1.00 38.06 194 SER A N 1
ATOM 1561 C CA . SER A 1 194 ? 36.583 -4.061 -47.880 1.00 38.06 194 SER A CA 1
ATOM 1562 C C . SER A 1 194 ? 36.104 -5.217 -48.759 1.00 38.06 194 SER A C 1
ATOM 1564 O O . SER A 1 194 ? 36.854 -5.648 -49.635 1.00 38.06 194 SER A O 1
ATOM 1566 N N . VAL A 1 195 ? 34.844 -5.645 -48.614 1.00 31.11 195 VAL A N 1
ATOM 1567 C CA . VAL A 1 195 ? 34.160 -6.491 -49.606 1.00 31.11 195 VAL A CA 1
ATOM 1568 C C . VAL A 1 195 ? 32.712 -6.031 -49.814 1.00 31.11 195 VAL A C 1
ATOM 1570 O O . VAL A 1 195 ? 31.959 -5.807 -48.872 1.00 31.11 195 VAL A O 1
ATOM 1573 N N . LYS A 1 196 ? 32.414 -5.857 -51.105 1.00 27.80 196 LYS A N 1
ATOM 1574 C CA . LYS A 1 196 ? 31.154 -5.654 -51.834 1.00 27.80 196 LYS A CA 1
ATOM 1575 C C . LYS A 1 196 ? 29.846 -6.041 -51.127 1.00 27.80 196 LYS A C 1
ATOM 1577 O O . LYS A 1 196 ? 29.718 -7.122 -50.567 1.00 27.80 196 LYS A O 1
ATOM 1582 N N . VAL A 1 197 ? 28.849 -5.180 -51.335 1.00 38.06 197 VAL A N 1
ATOM 1583 C CA . VAL A 1 197 ? 27.416 -5.447 -51.162 1.00 38.06 197 VAL A CA 1
ATOM 1584 C C . VAL A 1 197 ? 26.978 -6.544 -52.136 1.00 38.06 197 VAL A C 1
ATOM 1586 O O . VAL A 1 197 ? 27.031 -6.336 -53.347 1.00 38.06 197 VAL A O 1
ATOM 1589 N N . GLU A 1 198 ? 26.505 -7.664 -51.601 1.00 31.16 198 GLU A N 1
ATOM 1590 C CA . GLU A 1 198 ? 25.534 -8.550 -52.245 1.00 31.16 198 GLU A CA 1
ATOM 1591 C C . GLU A 1 198 ? 24.441 -8.848 -51.209 1.00 31.16 198 GLU A C 1
ATOM 1593 O O . GLU A 1 198 ? 24.734 -9.284 -50.096 1.00 31.16 198 GLU A O 1
ATOM 1598 N N . GLU A 1 199 ? 23.187 -8.544 -51.551 1.00 40.50 199 GLU A N 1
ATOM 1599 C CA . GLU A 1 199 ? 22.017 -9.017 -50.806 1.00 40.50 199 GLU A CA 1
ATOM 1600 C C . GLU A 1 199 ? 21.944 -10.546 -50.888 1.00 40.50 199 GLU A C 1
ATOM 1602 O O . GLU A 1 199 ? 22.098 -11.101 -51.980 1.00 40.50 199 GLU A O 1
ATOM 1607 N N . PRO A 1 200 ? 21.573 -11.227 -49.792 1.00 32.88 200 PRO A N 1
ATOM 1608 C CA . PRO A 1 200 ? 20.858 -12.475 -49.930 1.00 32.88 200 PRO A CA 1
ATOM 1609 C C . PRO A 1 200 ? 19.486 -12.417 -49.264 1.00 32.88 200 PRO A C 1
ATOM 1611 O O . PRO A 1 200 ? 19.237 -11.775 -48.245 1.00 32.88 200 PRO A O 1
ATOM 1614 N N . GLN A 1 201 ? 18.603 -13.129 -49.942 1.00 29.77 201 GLN A N 1
ATOM 1615 C CA . GLN A 1 201 ? 17.181 -13.250 -49.739 1.00 29.77 201 GLN A CA 1
ATOM 1616 C C . GLN A 1 201 ? 16.812 -13.866 -48.384 1.00 29.77 201 GLN A C 1
ATOM 1618 O O . GLN A 1 201 ? 17.550 -14.646 -47.787 1.00 29.77 201 GLN A O 1
ATOM 1623 N N . THR A 1 202 ? 15.596 -13.519 -47.974 1.00 37.47 202 THR A N 1
ATOM 1624 C CA . THR A 1 202 ? 14.724 -14.181 -47.001 1.00 37.47 202 THR A CA 1
ATOM 1625 C C . THR A 1 202 ? 14.993 -15.672 -46.780 1.00 37.47 202 THR A C 1
ATOM 1627 O O . THR A 1 202 ? 14.866 -16.458 -47.714 1.00 37.47 202 THR A O 1
ATOM 1630 N N . ASN A 1 203 ? 15.185 -16.054 -45.516 1.00 28.84 203 ASN A N 1
ATOM 1631 C CA . ASN A 1 203 ? 14.595 -17.259 -44.938 1.00 28.84 203 ASN A CA 1
ATOM 1632 C C . ASN A 1 203 ? 14.216 -16.982 -43.478 1.00 28.84 203 ASN A C 1
ATOM 1634 O O . ASN A 1 203 ? 14.901 -16.250 -42.766 1.00 28.84 203 ASN A O 1
ATOM 1638 N N . ALA A 1 204 ? 13.041 -17.485 -43.120 1.00 42.59 204 ALA A N 1
ATOM 1639 C CA . ALA A 1 204 ? 12.332 -17.269 -41.873 1.00 42.59 204 ALA A CA 1
ATOM 1640 C C . ALA A 1 204 ? 12.951 -18.031 -40.688 1.00 42.59 204 ALA A C 1
ATOM 1642 O O . ALA A 1 204 ? 13.833 -18.862 -40.877 1.00 42.59 204 ALA A O 1
ATOM 1643 N N . GLU A 1 205 ? 12.364 -17.765 -39.515 1.00 46.72 205 GLU A N 1
ATOM 1644 C CA . GLU A 1 205 ? 12.497 -18.463 -38.223 1.00 46.72 205 GLU A CA 1
ATOM 1645 C C . GLU A 1 205 ? 13.469 -17.833 -37.218 1.00 46.72 205 GLU A C 1
ATOM 1647 O O . GLU A 1 205 ? 14.563 -18.326 -36.989 1.00 46.72 205 GLU A O 1
ATOM 1652 N N . ASP A 1 206 ? 13.010 -16.750 -36.576 1.00 44.16 206 ASP A N 1
ATOM 1653 C CA . ASP A 1 206 ? 12.965 -16.683 -35.105 1.00 44.16 206 ASP A CA 1
ATOM 1654 C C . ASP A 1 206 ? 12.016 -15.541 -34.680 1.00 44.16 206 ASP A C 1
ATOM 1656 O O . ASP A 1 206 ? 12.409 -14.385 -34.508 1.00 44.16 206 ASP A O 1
ATOM 1660 N N . ARG A 1 207 ? 10.705 -15.817 -34.631 1.00 43.81 207 ARG A N 1
ATOM 1661 C CA . ARG A 1 207 ? 9.699 -14.844 -34.172 1.00 43.81 207 ARG A CA 1
ATOM 1662 C C . ARG A 1 207 ? 9.276 -15.222 -32.763 1.00 43.81 207 ARG A C 1
ATOM 1664 O O . ARG A 1 207 ? 8.441 -16.097 -32.568 1.00 43.81 207 ARG A O 1
ATOM 1671 N N . GLY A 1 208 ? 9.905 -14.570 -31.790 1.00 44.16 208 GLY A N 1
ATOM 1672 C CA . GLY A 1 208 ? 9.596 -14.737 -30.376 1.00 44.16 208 GLY A CA 1
ATOM 1673 C C . GLY A 1 208 ? 8.129 -14.430 -30.064 1.00 44.16 208 GLY A C 1
ATOM 1674 O O . GLY A 1 208 ? 7.523 -13.552 -30.673 1.00 44.16 208 GLY A O 1
ATOM 1675 N N . TRP A 1 209 ? 7.608 -15.135 -29.061 1.00 59.53 209 TRP A N 1
ATOM 1676 C CA . TRP A 1 209 ? 6.250 -15.119 -28.484 1.00 59.53 209 TRP A CA 1
ATOM 1677 C C . TRP A 1 209 ? 5.541 -13.752 -28.330 1.00 59.53 209 TRP A C 1
ATOM 1679 O O . TRP A 1 209 ? 4.331 -13.702 -28.130 1.00 59.53 209 TRP A O 1
ATOM 1689 N N . LEU A 1 210 ? 6.263 -12.634 -28.434 1.00 46.03 210 LEU A N 1
ATOM 1690 C CA . LEU A 1 210 ? 5.696 -11.284 -28.487 1.00 46.03 210 LEU A CA 1
ATOM 1691 C C . LEU A 1 210 ? 4.905 -11.016 -29.783 1.00 46.03 210 LEU A C 1
ATOM 1693 O O . LEU A 1 210 ? 3.948 -10.246 -29.745 1.00 46.03 210 LEU A O 1
ATOM 1697 N N . ASP A 1 211 ? 5.263 -11.652 -30.904 1.00 48.59 211 ASP A N 1
ATOM 1698 C CA . ASP A 1 211 ? 4.589 -11.460 -32.204 1.00 48.59 211 ASP A CA 1
ATOM 1699 C C . ASP A 1 211 ? 3.284 -12.286 -32.311 1.00 48.59 211 ASP A C 1
ATOM 1701 O O . ASP A 1 211 ? 2.361 -11.933 -33.047 1.00 48.59 211 ASP A O 1
ATOM 1705 N N . GLU A 1 212 ? 3.159 -13.351 -31.510 1.00 54.28 212 GLU A N 1
ATOM 1706 C CA . GLU A 1 212 ? 1.952 -14.190 -31.396 1.00 54.28 212 GLU A CA 1
ATOM 1707 C C . GLU A 1 212 ? 0.865 -13.542 -30.515 1.00 54.28 212 GLU A C 1
ATOM 1709 O O . GLU A 1 212 ? -0.324 -13.755 -30.724 1.00 54.28 212 GLU A O 1
ATOM 1714 N N . LEU A 1 213 ? 1.253 -12.677 -29.568 1.00 54.59 213 LEU A N 1
ATOM 1715 C CA . LEU A 1 213 ? 0.320 -11.931 -28.711 1.00 54.59 213 LEU A CA 1
ATOM 1716 C C . LEU A 1 213 ? -0.222 -10.649 -29.376 1.00 54.59 213 LEU A C 1
ATOM 1718 O O . LEU A 1 213 ? -1.274 -10.142 -28.989 1.00 54.59 213 LEU A O 1
ATOM 1722 N N . LEU A 1 214 ? 0.506 -10.108 -30.358 1.00 58.94 214 LEU A N 1
ATOM 1723 C CA . LEU A 1 214 ? 0.163 -8.875 -31.078 1.00 58.94 214 LEU A CA 1
ATOM 1724 C C . LEU A 1 214 ? -0.452 -9.132 -32.459 1.00 58.94 214 LEU A C 1
ATOM 1726 O O . LEU A 1 214 ? -0.871 -8.182 -33.126 1.00 58.94 214 LEU A O 1
ATOM 1730 N N . SER A 1 215 ? -0.514 -10.391 -32.898 1.00 52.09 215 SER A N 1
ATOM 1731 C CA . SER A 1 215 ? -1.150 -10.732 -34.164 1.00 52.09 215 SER A CA 1
ATOM 1732 C C . SER A 1 215 ? -2.672 -10.627 -34.016 1.00 52.09 215 SER A C 1
ATOM 1734 O O . SER A 1 215 ? -3.261 -11.247 -33.128 1.00 52.09 215 SER A O 1
ATOM 1736 N N . PRO A 1 216 ? -3.349 -9.837 -34.868 1.00 41.91 216 PRO A N 1
ATOM 1737 C CA . PRO A 1 216 ? -4.798 -9.775 -34.851 1.00 41.91 216 PRO A CA 1
ATOM 1738 C C . PRO A 1 216 ? -5.352 -11.152 -35.219 1.00 41.91 216 PRO A C 1
ATOM 1740 O O . PRO A 1 216 ? -4.999 -11.719 -36.255 1.00 41.91 216 PRO A O 1
ATOM 1743 N N . THR A 1 217 ? -6.226 -11.690 -34.372 1.00 42.62 217 THR A N 1
ATOM 1744 C CA . THR A 1 217 ? -6.961 -12.919 -34.670 1.00 42.62 217 THR A CA 1
ATOM 1745 C C . THR A 1 217 ? -7.736 -12.706 -35.976 1.00 42.62 217 THR A C 1
ATOM 1747 O O . THR A 1 217 ? -8.461 -11.709 -36.078 1.00 42.62 217 THR A O 1
ATOM 1750 N N . PRO A 1 218 ? -7.604 -13.573 -36.997 1.00 36.34 218 PRO A N 1
ATOM 1751 C CA . PRO A 1 218 ? -8.421 -13.441 -38.189 1.00 36.34 218 PRO A CA 1
ATOM 1752 C C . PRO A 1 218 ? -9.882 -13.629 -37.782 1.00 36.34 218 PRO A C 1
ATOM 1754 O O . PRO A 1 218 ? -10.248 -14.632 -37.171 1.00 36.34 218 PRO A O 1
ATOM 1757 N N . ALA A 1 219 ? -10.707 -12.632 -38.094 1.00 38.06 219 ALA A N 1
ATOM 1758 C CA . ALA A 1 219 ? -12.144 -12.724 -37.928 1.00 38.06 219 ALA A CA 1
ATOM 1759 C C . ALA A 1 219 ? -12.658 -13.893 -38.780 1.00 38.06 219 ALA A C 1
ATOM 1761 O O . ALA A 1 219 ? -12.660 -13.807 -40.009 1.00 38.06 219 ALA A O 1
ATOM 1762 N N . SER A 1 220 ? -13.102 -14.977 -38.142 1.00 32.97 220 SER A N 1
ATOM 1763 C CA . SER A 1 220 ? -14.034 -15.889 -38.792 1.00 32.97 220 SER A CA 1
ATOM 1764 C C . SER A 1 220 ? -15.378 -15.170 -38.865 1.00 32.97 220 SER A C 1
ATOM 1766 O O . SER A 1 220 ? -16.043 -14.935 -37.856 1.00 32.97 220 SER A O 1
ATOM 1768 N N . VAL A 1 221 ? -15.716 -14.752 -40.076 1.00 36.03 221 VAL A N 1
ATOM 1769 C CA . VAL A 1 221 ? -17.062 -14.346 -40.468 1.00 36.03 221 VAL A CA 1
ATOM 1770 C C . VAL A 1 221 ? -17.917 -15.616 -40.567 1.00 36.03 221 VAL A C 1
ATOM 1772 O O . VAL A 1 221 ? -17.392 -16.649 -40.971 1.00 36.03 221 VAL A O 1
ATOM 1775 N N . GLU A 1 222 ? -19.208 -15.477 -40.235 1.00 30.80 222 GLU A N 1
ATOM 1776 C CA . GLU A 1 222 ? -20.277 -16.496 -40.128 1.00 30.80 222 GLU A CA 1
ATOM 1777 C C . GLU A 1 222 ? -20.308 -17.149 -38.730 1.00 30.80 222 GLU A C 1
ATOM 1779 O O . GLU A 1 222 ? -19.498 -17.999 -38.397 1.00 30.80 222 GLU A O 1
ATOM 1784 N N . ASP A 1 223 ? -21.142 -16.689 -37.792 1.00 30.50 223 ASP A N 1
ATOM 1785 C CA . ASP A 1 223 ? -22.599 -16.740 -37.917 1.00 30.50 223 ASP A CA 1
ATOM 1786 C C . ASP A 1 223 ? -23.351 -15.408 -37.791 1.00 30.50 223 ASP A C 1
ATOM 1788 O O . ASP A 1 223 ? -22.986 -14.453 -37.103 1.00 30.50 223 ASP A O 1
ATOM 1792 N N . THR A 1 224 ? -24.457 -15.394 -38.517 1.00 31.73 224 THR A N 1
ATOM 1793 C CA . THR A 1 224 ? -25.259 -14.243 -38.903 1.00 31.73 224 THR A CA 1
ATOM 1794 C C . THR A 1 224 ? -26.508 -14.150 -38.023 1.00 31.73 224 THR A C 1
ATOM 1796 O O . THR A 1 224 ? -27.125 -15.157 -37.709 1.00 31.73 224 THR A O 1
ATOM 1799 N N . GLN A 1 225 ? -26.945 -12.917 -37.749 1.00 37.47 225 GLN A N 1
ATOM 1800 C CA . GLN A 1 225 ? -28.342 -12.547 -37.464 1.00 37.47 225 GLN A CA 1
ATOM 1801 C C . GLN A 1 225 ? -29.027 -13.131 -36.213 1.00 37.47 225 GLN A C 1
ATOM 1803 O O . GLN A 1 225 ? -29.916 -13.957 -36.330 1.00 37.47 225 GLN A O 1
ATOM 1808 N N . GLU A 1 226 ? -28.796 -12.540 -35.039 1.00 33.22 226 GLU A N 1
ATOM 1809 C CA . GLU A 1 226 ? -29.865 -12.303 -34.048 1.00 33.22 226 GLU A CA 1
ATOM 1810 C C . GLU A 1 226 ? -29.318 -11.424 -32.920 1.00 33.22 226 GLU A C 1
ATOM 1812 O O . GLU A 1 226 ? -28.540 -11.897 -32.111 1.00 33.22 226 GLU A O 1
ATOM 1817 N N . LEU A 1 227 ? -29.662 -10.127 -32.906 1.00 31.30 227 LEU A N 1
ATOM 1818 C CA . LEU A 1 227 ? -29.660 -9.233 -31.719 1.00 31.30 227 LEU A CA 1
ATOM 1819 C C . LEU A 1 227 ? -29.982 -7.768 -32.077 1.00 31.30 227 LEU A C 1
ATOM 1821 O O . LEU A 1 227 ? -30.179 -6.936 -31.193 1.00 31.30 227 LEU A O 1
ATOM 1825 N N . ALA A 1 228 ? -30.170 -7.439 -33.359 1.00 31.64 228 ALA A N 1
ATOM 1826 C CA . ALA A 1 228 ? -30.620 -6.116 -33.810 1.00 31.64 228 ALA A CA 1
ATOM 1827 C C . ALA A 1 228 ? -32.116 -5.809 -33.537 1.00 31.64 228 ALA A C 1
ATOM 1829 O O . ALA A 1 228 ? -32.730 -5.034 -34.271 1.00 31.64 228 ALA A O 1
ATOM 1830 N N . LYS A 1 229 ? -32.737 -6.392 -32.498 1.00 31.48 229 LYS A N 1
ATOM 1831 C CA . LYS A 1 229 ? -34.180 -6.216 -32.239 1.00 31.48 229 LYS A CA 1
ATOM 1832 C C . LYS A 1 229 ? -34.614 -5.912 -30.802 1.00 31.48 229 LYS A C 1
ATOM 1834 O O . LYS A 1 229 ? -35.814 -5.911 -30.558 1.00 31.48 229 LYS A O 1
ATOM 1839 N N . VAL A 1 230 ? -33.708 -5.575 -29.875 1.00 35.41 230 VAL A N 1
ATOM 1840 C CA . VAL A 1 230 ? -34.112 -5.272 -28.475 1.00 35.41 230 VAL A CA 1
ATOM 1841 C C . VAL A 1 230 ? -33.677 -3.884 -27.962 1.00 35.41 230 VAL A C 1
ATOM 1843 O O . VAL A 1 230 ? -33.967 -3.527 -26.830 1.00 35.41 230 VAL A O 1
ATOM 1846 N N . ALA A 1 231 ? -33.088 -3.014 -28.791 1.00 30.75 231 ALA A N 1
ATOM 1847 C CA . ALA A 1 231 ? -32.662 -1.669 -28.353 1.00 30.75 231 ALA A CA 1
ATOM 1848 C C . ALA A 1 231 ? -33.555 -0.501 -28.838 1.00 30.75 231 ALA A C 1
ATOM 1850 O O . ALA A 1 231 ? -33.108 0.642 -28.903 1.00 30.75 231 ALA A O 1
ATOM 1851 N N . ARG A 1 232 ? -34.828 -0.757 -29.180 1.00 34.66 232 ARG A N 1
ATOM 1852 C CA . ARG A 1 232 ? -35.831 0.291 -29.479 1.00 34.66 232 ARG A CA 1
ATOM 1853 C C . ARG A 1 232 ? -37.085 0.141 -28.618 1.00 34.66 232 ARG A C 1
ATOM 1855 O O . ARG A 1 232 ? -38.154 -0.188 -29.112 1.00 34.66 232 ARG A O 1
ATOM 1862 N N . ALA A 1 233 ? -36.906 0.383 -27.328 1.00 30.25 233 ALA A N 1
ATOM 1863 C CA . ALA A 1 233 ? -37.892 0.868 -26.359 1.00 30.25 233 ALA A CA 1
ATOM 1864 C C . ALA A 1 233 ? -37.096 0.991 -25.050 1.00 30.25 233 ALA A C 1
ATOM 1866 O O . ALA A 1 233 ? -36.725 -0.009 -24.452 1.00 30.25 233 ALA A O 1
ATOM 1867 N N . SER A 1 234 ? -36.668 2.159 -24.588 1.00 31.61 234 SER A N 1
ATOM 1868 C CA . SER A 1 234 ? -37.543 3.089 -23.880 1.00 31.61 234 SER A CA 1
ATOM 1869 C C . SER A 1 234 ? -36.770 4.391 -23.656 1.00 31.61 234 SER A C 1
ATOM 1871 O O . SER A 1 234 ? -35.729 4.402 -23.004 1.00 31.61 234 SER A O 1
ATOM 1873 N N . THR A 1 235 ? -37.273 5.489 -24.204 1.00 27.89 235 THR A N 1
ATOM 1874 C CA . THR A 1 235 ? -36.968 6.855 -23.759 1.00 27.89 235 THR A CA 1
ATOM 1875 C C . THR A 1 235 ? -38.261 7.416 -23.168 1.00 27.89 235 THR A C 1
ATOM 1877 O O . THR A 1 235 ? -39.336 6.972 -23.570 1.00 27.89 235 THR A O 1
ATOM 1880 N N . SER A 1 236 ? -38.138 8.431 -22.303 1.00 28.48 236 SER A N 1
ATOM 1881 C CA . SER A 1 236 ? -39.206 9.158 -21.582 1.00 28.48 236 SER A CA 1
ATOM 1882 C C . SER A 1 236 ? -39.537 8.530 -20.224 1.00 28.48 236 SER A C 1
ATOM 1884 O O . SER A 1 236 ? -39.760 7.333 -20.140 1.00 28.48 236 SER A O 1
ATOM 1886 N N . SER A 1 237 ? -39.614 9.231 -19.096 1.00 29.05 237 SER A N 1
ATOM 1887 C CA . SER A 1 237 ? -39.481 10.649 -18.730 1.00 29.05 237 SER A CA 1
ATOM 1888 C C . SER A 1 237 ? -39.623 10.706 -17.205 1.00 29.05 237 SER A C 1
ATOM 1890 O O . SER A 1 237 ? -40.505 10.030 -16.686 1.00 29.05 237 SER A O 1
ATOM 1892 N N . ASN A 1 238 ? -38.873 11.548 -16.493 1.00 29.66 238 ASN A N 1
ATOM 1893 C CA . ASN A 1 238 ? -39.519 12.616 -15.725 1.00 29.66 238 ASN A CA 1
ATOM 1894 C C . ASN A 1 238 ? -38.520 13.599 -15.124 1.00 29.66 238 ASN A C 1
ATOM 1896 O O . ASN A 1 238 ? -37.546 13.251 -14.466 1.00 29.66 238 ASN A O 1
ATOM 1900 N N . ASN A 1 239 ? -38.851 14.851 -15.390 1.00 30.69 239 ASN A N 1
ATOM 1901 C CA . ASN A 1 239 ? -38.309 16.081 -14.868 1.00 30.69 239 ASN A CA 1
ATOM 1902 C C . ASN A 1 239 ? -39.176 16.452 -13.657 1.00 30.69 239 ASN A C 1
ATOM 1904 O O . ASN A 1 239 ? -40.393 16.506 -13.821 1.00 30.69 239 ASN A O 1
ATOM 1908 N N . GLN A 1 240 ? -38.605 16.720 -12.481 1.00 30.36 240 GLN A N 1
ATOM 1909 C CA . GLN A 1 240 ? -39.279 17.560 -11.485 1.00 30.36 240 GLN A CA 1
ATOM 1910 C C . GLN A 1 240 ? -38.275 18.227 -10.536 1.00 30.36 240 GLN A C 1
ATOM 1912 O O . GLN A 1 240 ? -37.682 17.615 -9.653 1.00 30.36 240 GLN A O 1
ATOM 1917 N N . SER A 1 241 ? -38.107 19.522 -10.797 1.00 29.33 241 SER A N 1
ATOM 1918 C CA . SER A 1 241 ? -37.607 20.570 -9.911 1.00 29.33 241 SER A CA 1
ATOM 1919 C C . SER A 1 241 ? -38.507 20.713 -8.680 1.00 29.33 241 SER A C 1
ATOM 1921 O O . SER A 1 241 ? -39.729 20.724 -8.831 1.00 29.33 241 SER A O 1
ATOM 1923 N N . ILE A 1 242 ? -37.919 20.900 -7.493 1.00 30.59 242 ILE A N 1
ATOM 1924 C CA . ILE A 1 242 ? -38.604 21.503 -6.343 1.00 30.59 242 ILE A CA 1
ATOM 1925 C C . ILE A 1 242 ? -37.675 22.546 -5.709 1.00 30.59 242 ILE A C 1
ATOM 1927 O O . ILE A 1 242 ? -36.634 22.225 -5.138 1.00 30.59 242 ILE A O 1
ATOM 1931 N N . THR A 1 243 ? -38.087 23.807 -5.816 1.00 28.98 243 THR A N 1
ATOM 1932 C CA . THR A 1 243 ? -37.613 24.963 -5.048 1.00 28.98 243 THR A CA 1
ATOM 1933 C C . THR A 1 243 ? -38.478 25.183 -3.802 1.00 28.98 243 THR A C 1
ATOM 1935 O O . THR A 1 243 ? -39.697 25.170 -3.910 1.00 28.98 243 THR A O 1
ATOM 1938 N N . SER A 1 244 ? -37.796 25.436 -2.676 1.00 30.89 244 SER A N 1
ATOM 1939 C CA . SER A 1 244 ? -38.104 26.291 -1.506 1.00 30.89 244 SER A CA 1
ATOM 1940 C C . SER A 1 244 ? -39.555 26.526 -1.058 1.00 30.89 244 SER A C 1
ATOM 1942 O O . SER A 1 244 ? -40.355 27.082 -1.805 1.00 30.89 244 SER A O 1
ATOM 1944 N N . SER A 1 245 ? -39.816 26.320 0.240 1.00 32.69 245 SER A N 1
ATOM 1945 C CA . SER A 1 245 ? -40.607 27.250 1.066 1.00 32.69 245 SER A CA 1
ATOM 1946 C C . SER A 1 245 ? -40.235 27.106 2.546 1.00 32.69 245 SER A C 1
ATOM 1948 O O . SER A 1 245 ? -40.286 26.020 3.115 1.00 32.69 245 SER A O 1
ATOM 1950 N N . SER A 1 246 ? -39.821 28.224 3.135 1.00 31.95 246 SER A N 1
ATOM 1951 C CA . SER A 1 246 ? -39.645 28.470 4.564 1.00 31.95 246 SER A CA 1
ATOM 1952 C C . SER A 1 246 ? -40.988 28.804 5.212 1.00 31.95 246 SER A C 1
ATOM 1954 O O . SER A 1 246 ? -41.663 29.709 4.725 1.00 31.95 246 SER A O 1
ATOM 1956 N N . GLU A 1 247 ? -41.318 28.187 6.345 1.00 32.47 247 GLU A N 1
ATOM 1957 C CA . GLU A 1 247 ? -42.335 28.704 7.268 1.00 32.47 247 GLU A CA 1
ATOM 1958 C C . GLU A 1 247 ? -41.781 28.730 8.695 1.00 32.47 247 GLU A C 1
ATOM 1960 O O . GLU A 1 247 ? -41.437 27.714 9.294 1.00 32.47 247 GLU A O 1
ATOM 1965 N N . THR A 1 248 ? -41.662 29.950 9.208 1.00 32.97 248 THR A N 1
ATOM 1966 C CA . THR A 1 248 ? -41.538 30.306 10.620 1.00 32.97 248 THR A CA 1
ATOM 1967 C C . THR A 1 248 ? -42.897 30.176 11.301 1.00 32.97 248 THR A C 1
ATOM 1969 O O . THR A 1 248 ? -43.873 30.725 10.793 1.00 32.97 248 THR A O 1
ATOM 1972 N N . VAL A 1 249 ? -42.946 29.566 12.486 1.00 38.19 249 VAL A N 1
ATOM 1973 C CA . VAL A 1 249 ? -44.059 29.732 13.432 1.00 38.19 249 VAL A CA 1
ATOM 1974 C C . VAL A 1 249 ? -43.487 30.192 14.773 1.00 38.19 249 VAL A C 1
ATOM 1976 O O . VAL A 1 249 ? -42.635 29.531 15.361 1.00 38.19 249 VAL A O 1
ATOM 1979 N N . THR A 1 250 ? -43.940 31.364 15.203 1.00 36.25 250 THR A N 1
ATOM 1980 C CA . THR A 1 250 ? -43.784 31.972 16.533 1.00 36.25 250 THR A CA 1
ATOM 1981 C C . THR A 1 250 ? -45.085 31.842 17.334 1.00 36.25 250 THR A C 1
ATOM 1983 O O . THR A 1 250 ? -46.139 31.713 16.711 1.00 36.25 250 THR A O 1
ATOM 1986 N N . ALA A 1 251 ? -44.964 32.036 18.662 1.00 34.06 251 ALA A N 1
ATOM 1987 C CA . ALA A 1 251 ? -45.998 32.276 19.694 1.00 34.06 251 ALA A CA 1
ATOM 1988 C C . ALA A 1 251 ? -46.718 31.021 20.250 1.00 34.06 251 ALA A C 1
ATOM 1990 O O . ALA A 1 251 ? -47.024 30.110 19.492 1.00 34.06 251 ALA A O 1
ATOM 1991 N N . ASP A 1 252 ? -47.032 30.880 21.545 1.00 35.56 252 ASP A N 1
ATOM 1992 C CA . ASP A 1 252 ? -46.929 31.776 22.713 1.00 35.56 252 ASP A CA 1
ATOM 1993 C C . ASP A 1 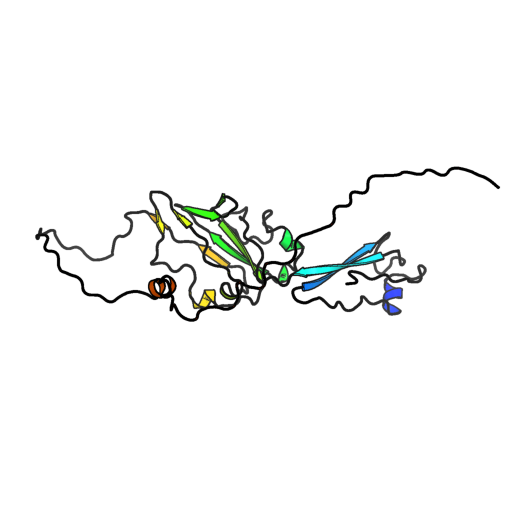252 ? -47.065 30.976 24.035 1.00 35.56 252 ASP A C 1
ATOM 1995 O O . ASP A 1 252 ? -47.359 29.780 24.024 1.00 35.56 252 ASP A O 1
ATOM 1999 N N . GLU A 1 253 ? -46.820 31.689 25.137 1.00 35.16 253 GLU A N 1
ATOM 2000 C CA . GLU A 1 253 ? -46.997 31.382 26.568 1.00 35.16 253 GLU A CA 1
ATOM 2001 C C . GLU A 1 253 ? -48.309 30.671 26.972 1.00 35.16 253 GLU A C 1
ATOM 2003 O O . GLU A 1 253 ? -49.388 31.041 26.512 1.00 35.16 253 GLU A O 1
ATOM 2008 N N . GLU A 1 254 ? -48.207 29.739 27.932 1.00 40.16 254 GLU A N 1
ATOM 2009 C CA . GLU A 1 254 ? -48.885 29.776 29.252 1.00 40.16 254 GLU A CA 1
ATOM 2010 C C . GLU A 1 254 ? -48.208 28.812 30.246 1.00 40.16 254 GLU A C 1
ATOM 2012 O O . GLU A 1 254 ? -47.820 27.692 29.832 1.00 40.16 254 GLU A O 1
#

Secondary structure (DSSP, 8-state):
---EE-----TTSBHHHHHHTT--PPPP-PPTTEEEEEEEEEESS--STTSBP--EEEEEEEEE--SEEEEE--S-SS-TT-TT-TTS-GGGGGS-GGGEEEEEEEE-SSEEEEETTEEESEEEEEEETT--TTTTTPPPPPEEE-TTEEE-TTS-SS-HHHHHSPP-S-EEEEE-EEETT---------------------------THHHHSSPPP---------TTSSS----------------------

Foldseek 3Di:
DPQWDFDDDDQVDFLQVRVVVPDDDDDDDDDPQKDWDDWDKDFPDDNDRRHGDGGIITGTQMAGPQQKDDWWAFPDQVCRQPPPGPGPGPCCVSHDVVQWGKEKEAEDPFWFFQDPVGTGRMIIMTGGFQDACVNNVHDDTDIDGHPFKDFDPVDDQADPCRRRDGDDYHYYTYGDIDGPPPPDDPDDDDDDDDDDDDDDDDDDDDDPPVCVVPDDDPDPDDDDDDDVPDPPDDDDDDDDDDDDDDDDDDDDDD

Radius of gyration: 31.43 Å; chains: 1; bounding box: 90×51×89 Å

Organism: Streptococcus dysgalactiae (NCBI:txid1334)

Sequence (254 aa):
MQKGFTYFVDPSLTWKEAKEEGLTSPVPVPDDNYEFIEWRPVSIGKFEDGEKVSTTINLAAFGSTAPYLGPYTATNFDNPTDPNDPNRHPNYYWHDPKKYVAIAFKINEGGNFVTQLGREKTIVYLVRKGYSLKTAGIYLPWVQTDKNHTRDYNKMIITEAEYNEPATNDKLYTIPLQKKGAIQTATDNKKTDSVKVEEPQTNAEDRGWLDELLSPTPASVEDTQELAKVARASTSSNNQSITSSSETVTADEE

pLDDT: mean 72.92, std 24.02, range [27.8, 96.44]